Protein AF-A0AAV6XB25-F1 (afdb_monomer_lite)

Foldseek 3Di:
DPPVVVVVVVVVCVVVVVVLPDLPPVVVLLVAAQDPPHALVVSVVVSVVNCVSHPDDDQVSSLVSSLVRYDDDDLNVCCVVPPDPGPVSNVVSSVVVSVVVVVVVVVVVVVVVVVVVVVVVVVVVVVVVVVVVVVVVPPPDDDDDDDDDDDDDDDDDDDDPDPDPVVVVVVVVVVVVVVCVVVVVCVVVVVVVVVVVPD

pLDDT: mean 74.29, std 21.08, range [27.44, 98.0]

Radius of gyration: 34.22 Å; chains: 1; bounding box: 77×53×105 Å

Structure (mmCIF, N/CA/C/O backbone):
data_AF-A0AAV6XB25-F1
#
_entry.id   AF-A0AAV6XB25-F1
#
loop_
_atom_site.group_PDB
_atom_site.id
_atom_site.type_symbol
_atom_site.label_atom_id
_atom_site.label_alt_id
_atom_site.label_comp_id
_atom_site.label_asym_id
_atom_site.label_entity_id
_atom_site.label_seq_id
_atom_site.pdbx_PDB_ins_code
_atom_site.Cartn_x
_atom_site.Cartn_y
_atom_site.Cartn_z
_atom_site.occupancy
_atom_site.B_iso_or_equiv
_atom_site.auth_seq_id
_atom_site.auth_comp_id
_atom_site.auth_asym_id
_atom_site.auth_atom_id
_atom_site.pdbx_PDB_model_num
ATOM 1 N N . MET A 1 1 ? 23.951 -37.652 -34.709 1.00 59.22 1 MET A N 1
ATOM 2 C CA . MET A 1 1 ? 23.603 -37.091 -33.380 1.00 59.22 1 MET A CA 1
ATOM 3 C C . MET A 1 1 ? 23.110 -35.633 -33.387 1.00 59.22 1 MET A C 1
ATOM 5 O O . MET A 1 1 ? 22.586 -35.187 -32.380 1.00 59.22 1 MET A O 1
ATOM 9 N N . HIS A 1 2 ? 23.174 -34.891 -34.502 1.00 60.09 2 HIS A N 1
ATOM 10 C CA . HIS A 1 2 ? 22.830 -33.456 -34.522 1.00 60.09 2 HIS A CA 1
ATOM 11 C C . HIS A 1 2 ? 21.322 -33.119 -34.472 1.00 60.09 2 HIS A C 1
ATOM 13 O O . HIS A 1 2 ? 20.932 -32.103 -33.910 1.00 60.09 2 HIS A O 1
ATOM 19 N N . ARG A 1 3 ? 20.441 -33.974 -35.014 1.00 68.50 3 ARG A N 1
ATOM 20 C CA . ARG A 1 3 ? 18.994 -33.676 -35.103 1.00 68.50 3 ARG A CA 1
ATOM 21 C C . ARG A 1 3 ? 18.260 -33.705 -33.753 1.00 68.50 3 ARG A C 1
ATOM 23 O O . ARG A 1 3 ? 17.310 -32.950 -33.574 1.00 68.50 3 ARG A O 1
ATOM 30 N N . GLY A 1 4 ? 18.696 -34.544 -32.811 1.00 78.31 4 GLY A N 1
ATOM 31 C CA . GLY A 1 4 ? 18.055 -34.683 -31.495 1.00 78.31 4 GLY A CA 1
ATOM 32 C C . GLY A 1 4 ? 18.297 -33.479 -30.584 1.00 78.31 4 GLY A C 1
ATOM 33 O O . GLY A 1 4 ? 17.364 -32.986 -29.958 1.00 78.31 4 GLY A O 1
ATOM 34 N N . LEU A 1 5 ? 19.523 -32.950 -30.587 1.00 80.12 5 LEU A N 1
ATOM 35 C CA . LEU A 1 5 ? 19.892 -31.788 -29.779 1.00 80.12 5 LEU A CA 1
ATOM 36 C C . LEU A 1 5 ? 19.189 -30.517 -30.273 1.00 80.12 5 LEU A C 1
ATOM 38 O O . LEU A 1 5 ? 18.679 -29.750 -29.467 1.00 80.12 5 LEU A O 1
ATOM 42 N N . VAL A 1 6 ? 19.043 -30.349 -31.591 1.00 84.50 6 VAL A N 1
ATOM 43 C CA . VAL A 1 6 ? 18.273 -29.235 -32.174 1.00 84.50 6 VAL A CA 1
ATOM 44 C C . VAL A 1 6 ? 16.787 -29.314 -31.801 1.00 84.50 6 VAL A C 1
ATOM 46 O O . VAL A 1 6 ? 16.177 -28.293 -31.493 1.00 84.50 6 VAL A O 1
ATOM 49 N N . GLN A 1 7 ? 16.187 -30.510 -31.782 1.00 83.81 7 GLN A N 1
ATOM 50 C CA . GLN A 1 7 ? 14.798 -30.677 -31.336 1.00 83.81 7 GLN A CA 1
ATOM 51 C C . GLN A 1 7 ? 14.622 -30.435 -29.834 1.00 83.81 7 GLN A C 1
ATOM 53 O O . GLN A 1 7 ? 13.631 -29.827 -29.431 1.00 83.81 7 GLN A O 1
ATOM 58 N N . PHE A 1 8 ? 15.578 -30.880 -29.017 1.00 85.25 8 PHE A N 1
ATOM 59 C CA . PHE A 1 8 ? 15.583 -30.605 -27.586 1.00 85.25 8 PHE A CA 1
ATOM 60 C C . PHE A 1 8 ? 15.721 -29.109 -27.314 1.00 85.25 8 PHE A C 1
ATOM 62 O O . PHE A 1 8 ? 14.904 -28.571 -26.579 1.00 85.25 8 PHE A O 1
ATOM 69 N N . MET A 1 9 ? 16.668 -28.421 -27.962 1.00 84.88 9 MET A N 1
ATOM 70 C CA . MET A 1 9 ? 16.837 -26.975 -27.803 1.00 84.88 9 MET A CA 1
ATOM 71 C C . MET A 1 9 ? 15.595 -26.210 -28.252 1.00 84.88 9 MET A C 1
ATOM 73 O O . MET A 1 9 ? 15.134 -25.359 -27.511 1.00 84.88 9 MET A O 1
ATOM 77 N N . ARG A 1 10 ? 14.956 -26.583 -29.369 1.00 83.25 10 ARG A N 1
ATOM 78 C CA . ARG A 1 10 ? 13.686 -25.962 -29.789 1.00 83.25 10 ARG A CA 1
ATOM 79 C C . ARG A 1 10 ? 12.549 -26.189 -28.794 1.00 83.25 10 ARG A C 1
ATOM 81 O O . ARG A 1 10 ? 11.773 -25.275 -28.543 1.00 83.25 10 ARG A O 1
ATOM 88 N N . LYS A 1 11 ? 12.423 -27.395 -28.230 1.00 85.12 11 LYS A N 1
ATOM 89 C CA . LYS A 1 11 ? 11.406 -27.685 -27.205 1.00 85.12 11 LYS A CA 1
ATOM 90 C C . LYS A 1 11 ? 11.721 -26.981 -25.890 1.00 85.12 11 LYS A C 1
ATOM 92 O O . LYS A 1 11 ? 10.803 -26.473 -25.262 1.00 85.12 11 LYS A O 1
ATOM 97 N N . PHE A 1 12 ? 12.988 -26.920 -25.495 1.00 81.69 12 PHE A N 1
ATOM 98 C CA . PHE A 1 12 ? 13.453 -26.215 -24.308 1.00 81.69 12 PHE A CA 1
ATOM 99 C C . PHE A 1 12 ? 13.238 -24.708 -24.449 1.00 81.69 12 PHE A C 1
ATOM 101 O O . PHE A 1 12 ? 12.603 -24.119 -23.587 1.00 81.69 12 PHE A O 1
ATOM 108 N N . GLU A 1 13 ? 13.655 -24.098 -25.559 1.00 77.06 13 GLU A N 1
ATOM 109 C CA . GLU A 1 13 ? 13.380 -22.697 -25.890 1.00 77.06 13 GLU A CA 1
ATOM 110 C C . GLU A 1 13 ? 11.883 -22.428 -25.932 1.00 77.06 13 GLU A C 1
ATOM 112 O O . GLU A 1 13 ? 11.433 -21.468 -25.329 1.00 77.06 13 GLU A O 1
ATOM 117 N N . TYR A 1 14 ? 11.083 -23.286 -26.567 1.00 79.94 14 TYR A N 1
ATOM 118 C CA . TYR A 1 14 ? 9.633 -23.127 -26.571 1.00 79.94 14 TYR A CA 1
ATOM 119 C C . TYR A 1 14 ? 9.048 -23.212 -25.157 1.00 79.94 14 TYR A C 1
ATOM 121 O O . TYR A 1 14 ? 8.242 -22.360 -24.794 1.00 79.94 14 TYR A O 1
ATOM 129 N N . HIS A 1 15 ? 9.460 -24.181 -24.333 1.00 69.44 15 HIS A N 1
ATOM 130 C CA . HIS A 1 15 ? 9.010 -24.338 -22.944 1.00 69.44 15 HIS A CA 1
ATOM 131 C C . HIS A 1 15 ? 9.493 -23.206 -22.025 1.00 69.44 15 HIS A C 1
ATOM 133 O O . HIS A 1 15 ? 8.751 -22.771 -21.151 1.00 69.44 15 HIS A O 1
ATOM 139 N N . PHE A 1 16 ? 10.703 -22.692 -22.224 1.00 66.06 16 PHE A N 1
ATOM 140 C CA . PHE A 1 16 ? 11.284 -21.632 -21.405 1.00 66.06 16 PHE A CA 1
ATOM 141 C C . PHE A 1 16 ? 10.796 -20.247 -21.853 1.00 66.06 16 PHE A C 1
ATOM 143 O O . PHE A 1 16 ? 10.383 -19.443 -21.025 1.00 66.06 16 PHE A O 1
ATOM 150 N N . ALA A 1 17 ? 10.720 -19.985 -23.160 1.00 60.22 17 ALA A N 1
ATOM 151 C CA . ALA A 1 17 ? 10.128 -18.772 -23.724 1.00 60.22 17 ALA A CA 1
ATOM 152 C C . ALA A 1 17 ? 8.614 -18.706 -23.484 1.00 60.22 17 ALA A C 1
ATOM 154 O O . ALA A 1 17 ? 8.086 -17.616 -23.302 1.00 60.22 17 ALA A O 1
ATOM 155 N N . SER A 1 18 ? 7.912 -19.847 -23.416 1.00 58.94 18 SER A N 1
ATOM 156 C CA . SER A 1 18 ? 6.508 -19.888 -22.980 1.00 58.94 18 SER A CA 1
ATOM 157 C C . SER A 1 18 ? 6.322 -19.673 -21.482 1.00 58.94 18 SER A C 1
ATOM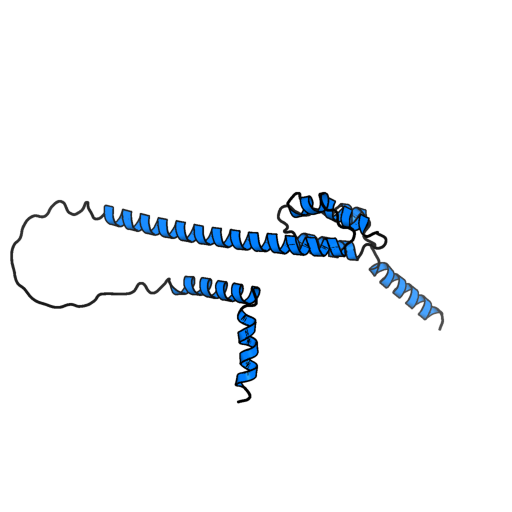 159 O O . SER A 1 18 ? 5.301 -19.107 -21.112 1.00 58.94 18 SER A O 1
ATOM 161 N N . LYS A 1 19 ? 7.309 -20.012 -20.642 1.00 58.56 19 LYS A N 1
ATOM 162 C CA . LYS A 1 19 ? 7.364 -19.560 -19.240 1.00 58.56 19 LYS A CA 1
ATOM 163 C C . LYS A 1 19 ? 7.819 -18.100 -19.084 1.00 58.56 19 LYS A C 1
ATOM 165 O O . LYS A 1 19 ? 7.564 -17.504 -18.050 1.00 58.56 19 LYS A O 1
ATOM 170 N N . ARG A 1 20 ? 8.436 -17.513 -20.118 1.00 52.12 20 ARG A N 1
ATOM 171 C CA . ARG A 1 20 ? 8.772 -16.078 -20.233 1.00 52.12 20 ARG A CA 1
ATOM 172 C C . ARG A 1 20 ? 7.622 -15.217 -20.786 1.00 52.12 20 ARG A C 1
ATOM 174 O O . ARG A 1 20 ? 7.750 -13.996 -20.840 1.00 52.12 20 ARG A O 1
ATOM 181 N N . LYS A 1 21 ? 6.514 -15.831 -21.228 1.00 51.31 21 LYS A N 1
ATOM 182 C CA . LYS A 1 21 ? 5.251 -15.140 -21.545 1.00 51.31 21 LYS A CA 1
ATOM 183 C C . LYS A 1 21 ? 4.642 -14.740 -20.194 1.00 51.31 21 LYS A C 1
ATOM 185 O O . LYS A 1 21 ? 4.169 -15.609 -19.484 1.00 51.31 21 LYS A O 1
ATOM 190 N N . TYR A 1 22 ? 4.649 -13.507 -19.721 1.00 52.06 22 TYR A N 1
ATOM 191 C CA . TYR A 1 22 ? 4.651 -12.214 -20.374 1.00 52.06 22 TYR A CA 1
ATOM 192 C C . TYR A 1 22 ? 5.530 -11.291 -19.530 1.00 52.06 22 TYR A C 1
ATOM 194 O O . TYR A 1 22 ? 5.324 -11.207 -18.323 1.00 52.06 22 TYR A O 1
ATOM 202 N N . ALA A 1 23 ? 6.442 -10.542 -20.149 1.00 53.28 23 ALA A N 1
ATOM 203 C CA . ALA A 1 23 ? 6.813 -9.252 -19.583 1.00 53.28 23 ALA A CA 1
ATOM 204 C C . ALA A 1 23 ? 5.494 -8.483 -19.424 1.00 53.28 23 ALA A C 1
ATOM 206 O O . ALA A 1 23 ? 4.900 -8.085 -20.429 1.00 53.28 23 ALA A O 1
ATOM 207 N N . LYS A 1 24 ? 4.957 -8.415 -18.198 1.00 60.41 24 LYS A N 1
ATOM 208 C CA . LYS A 1 24 ? 3.727 -7.681 -17.894 1.00 60.41 24 LYS A CA 1
ATOM 209 C C . LYS A 1 24 ? 3.949 -6.273 -18.453 1.00 60.41 24 LYS A C 1
ATOM 211 O O . LYS A 1 24 ? 4.874 -5.569 -18.051 1.00 60.41 24 LYS A O 1
ATOM 216 N N . TYR A 1 25 ? 3.194 -5.920 -19.492 1.00 65.38 25 TYR A N 1
ATOM 217 C CA . TYR A 1 25 ? 3.306 -4.614 -20.136 1.00 65.38 25 TYR A CA 1
ATOM 218 C C . TYR A 1 25 ? 3.120 -3.522 -19.077 1.00 65.38 25 TYR A C 1
ATOM 220 O O . TYR A 1 25 ? 2.347 -3.727 -18.141 1.00 65.38 25 TYR A O 1
ATOM 228 N N . VAL A 1 26 ? 3.743 -2.347 -19.251 1.00 63.38 26 VAL A N 1
ATOM 229 C CA . VAL A 1 26 ? 3.545 -1.179 -18.360 1.00 63.38 26 VAL A CA 1
ATOM 230 C C . VAL A 1 26 ? 2.062 -0.962 -18.061 1.00 63.38 26 VAL A C 1
ATOM 232 O O . VAL A 1 26 ? 1.675 -0.643 -16.944 1.00 63.38 26 VAL A O 1
ATOM 235 N N . ALA A 1 27 ? 1.231 -1.161 -19.090 1.00 71.25 27 ALA A N 1
ATOM 236 C CA . ALA A 1 27 ? -0.214 -1.007 -19.051 1.00 71.25 27 ALA A CA 1
ATOM 237 C C . ALA A 1 27 ? -0.876 -1.805 -17.918 1.00 71.25 27 ALA A C 1
ATOM 239 O O . ALA A 1 27 ? -1.867 -1.352 -17.355 1.00 71.25 27 ALA A O 1
ATOM 240 N N . HIS A 1 28 ? -0.319 -2.962 -17.553 1.00 78.25 28 HIS A N 1
ATOM 241 C CA . HIS A 1 28 ? -0.822 -3.737 -16.429 1.00 78.25 28 HIS A CA 1
ATOM 242 C C . HIS A 1 28 ? -0.514 -3.058 -15.091 1.00 78.25 28 HIS A C 1
ATOM 244 O O . HIS A 1 28 ? -1.425 -2.914 -14.281 1.00 78.25 28 HIS A O 1
ATOM 250 N N . LEU A 1 29 ? 0.700 -2.535 -14.888 1.00 81.88 29 LEU A N 1
ATOM 251 C CA . LEU A 1 29 ? 1.002 -1.749 -13.685 1.00 81.88 29 LEU A CA 1
ATOM 252 C C . LEU A 1 29 ? 0.136 -0.484 -13.604 1.00 81.88 29 LEU A C 1
ATOM 254 O O . LEU A 1 29 ? -0.340 -0.127 -12.533 1.00 81.88 29 LEU A O 1
ATOM 258 N N . PHE A 1 30 ? -0.164 0.144 -14.745 1.00 83.25 30 PHE A N 1
ATOM 259 C CA . PHE A 1 30 ? -1.117 1.256 -14.810 1.00 83.25 30 PHE A CA 1
ATOM 260 C C . PHE A 1 30 ? -2.554 0.875 -14.447 1.00 83.25 30 PHE A C 1
ATOM 262 O O . PHE A 1 30 ? -3.345 1.780 -14.184 1.00 83.25 30 PHE A O 1
ATOM 269 N N . SER A 1 31 ? -2.913 -0.410 -14.442 1.00 87.81 31 SER A N 1
ATOM 270 C CA . SER A 1 31 ? -4.241 -0.885 -14.037 1.00 87.81 31 SER A CA 1
ATOM 271 C C . SER A 1 31 ? -4.344 -1.205 -12.545 1.00 87.81 31 SER A C 1
ATOM 273 O O . SER A 1 31 ? -5.453 -1.260 -12.019 1.00 87.81 31 SER A O 1
ATOM 275 N N . ILE A 1 32 ? -3.211 -1.366 -11.853 1.00 90.88 32 ILE A N 1
ATOM 276 C CA . ILE A 1 32 ? -3.193 -1.664 -10.420 1.00 90.88 32 ILE A CA 1
ATOM 277 C C . ILE A 1 32 ? -3.677 -0.439 -9.654 1.00 90.88 32 ILE A C 1
ATOM 279 O O . ILE A 1 32 ? -3.189 0.674 -9.852 1.00 90.88 32 ILE A O 1
ATOM 283 N N . ARG A 1 33 ? -4.652 -0.644 -8.776 1.00 95.44 33 ARG A N 1
ATOM 284 C CA . ARG A 1 33 ? -5.176 0.367 -7.861 1.00 95.44 33 ARG A CA 1
ATOM 285 C C . ARG A 1 33 ? -5.372 -0.279 -6.503 1.00 95.44 33 ARG A C 1
ATOM 287 O O . ARG A 1 33 ? -5.856 -1.408 -6.441 1.00 95.44 33 ARG A O 1
ATOM 294 N N . GLN A 1 34 ? -5.034 0.450 -5.450 1.00 97.69 34 GLN A N 1
ATOM 295 C CA . GLN A 1 34 ? -5.404 0.092 -4.095 1.00 97.69 34 GLN A CA 1
ATOM 296 C C . GLN A 1 34 ? -6.925 0.141 -3.975 1.00 97.69 34 GLN A C 1
ATOM 298 O O . GLN A 1 34 ? -7.547 1.152 -4.311 1.00 97.69 34 GLN A O 1
ATOM 303 N N . LYS A 1 35 ? -7.528 -0.947 -3.500 1.00 95.94 35 LYS A N 1
ATOM 304 C CA . LYS A 1 35 ? -8.980 -0.999 -3.288 1.00 95.94 35 LYS A CA 1
ATOM 305 C C . LYS A 1 35 ? -9.369 -0.237 -2.019 1.00 95.94 35 LYS A C 1
ATOM 307 O O . LYS A 1 35 ? -8.569 -0.055 -1.100 1.00 95.94 35 LYS A O 1
ATOM 312 N N . GLU A 1 36 ? -10.626 0.192 -1.945 1.00 93.38 36 GLU A N 1
ATOM 313 C CA . GLU A 1 36 ? -11.151 0.939 -0.791 1.00 93.38 36 GLU A CA 1
ATOM 314 C C . GLU A 1 36 ? -11.025 0.151 0.522 1.00 93.38 36 GLU A C 1
ATOM 316 O O . GLU A 1 36 ? -10.605 0.692 1.547 1.00 93.38 36 GLU A O 1
ATOM 321 N N . ASP A 1 37 ? -11.312 -1.147 0.464 1.00 93.56 37 ASP A N 1
ATOM 322 C CA . ASP A 1 37 ? -11.268 -2.109 1.566 1.00 93.56 37 ASP A CA 1
ATOM 323 C C . ASP A 1 37 ? -9.895 -2.772 1.766 1.00 93.56 37 ASP A C 1
ATOM 325 O O . ASP A 1 37 ? -9.695 -3.517 2.722 1.00 93.56 37 ASP A O 1
ATOM 329 N N . GLU A 1 38 ? -8.930 -2.485 0.895 1.00 95.69 38 GLU A N 1
ATOM 330 C CA . GLU A 1 38 ? -7.583 -3.040 0.970 1.00 95.69 38 GLU A CA 1
ATOM 331 C C . GLU A 1 38 ? -6.685 -2.180 1.867 1.00 95.69 38 GLU A C 1
ATOM 333 O O . GLU A 1 38 ? -6.544 -0.963 1.669 1.00 95.69 38 GLU A O 1
ATOM 338 N N . ASN A 1 39 ? -6.069 -2.818 2.865 1.00 95.81 39 ASN A N 1
ATOM 339 C CA . ASN A 1 39 ? -5.081 -2.174 3.726 1.00 95.81 39 ASN A CA 1
ATOM 340 C C . ASN A 1 39 ? -3.744 -1.983 2.994 1.00 95.81 39 ASN A C 1
ATOM 342 O O . ASN A 1 39 ? -3.482 -2.574 1.942 1.00 95.81 39 ASN A O 1
ATOM 346 N N . LEU A 1 40 ? -2.885 -1.135 3.548 1.00 97.62 40 LEU A N 1
ATOM 347 C CA . LEU A 1 40 ? -1.641 -0.753 2.900 1.00 97.62 40 LEU A CA 1
ATOM 348 C C . LEU A 1 40 ? -0.669 -1.929 2.743 1.00 97.62 40 LEU A C 1
ATOM 350 O O . LEU A 1 40 ? 0.034 -1.996 1.738 1.00 97.62 40 LEU A O 1
ATOM 354 N N . ARG A 1 41 ? -0.637 -2.866 3.700 1.00 97.69 41 ARG A N 1
ATOM 355 C CA . ARG A 1 41 ? 0.244 -4.042 3.644 1.00 97.69 41 ARG A CA 1
ATOM 356 C C . ARG A 1 41 ? -0.073 -4.907 2.429 1.00 97.69 41 ARG A C 1
ATOM 358 O O . ARG A 1 41 ? 0.827 -5.182 1.642 1.00 97.69 41 ARG A O 1
ATOM 365 N N . PHE A 1 42 ? -1.338 -5.287 2.265 1.00 97.31 42 PHE A N 1
ATOM 366 C CA . PHE A 1 42 ? -1.764 -6.130 1.150 1.00 97.31 42 PHE A CA 1
ATOM 367 C C . PHE A 1 42 ? -1.545 -5.443 -0.192 1.00 97.31 42 PHE A C 1
ATOM 369 O O . PHE A 1 42 ? -1.035 -6.075 -1.112 1.00 97.31 42 PHE A O 1
ATOM 376 N N . PHE A 1 43 ? -1.834 -4.142 -0.274 1.00 97.50 43 PHE A N 1
ATOM 377 C CA . PHE A 1 43 ? -1.566 -3.376 -1.483 1.00 97.50 43 PHE A CA 1
ATOM 378 C C . PHE A 1 43 ? -0.076 -3.355 -1.850 1.00 97.50 43 PHE A C 1
ATOM 380 O O . PHE A 1 43 ? 0.267 -3.589 -3.005 1.00 97.50 43 PHE A O 1
ATOM 387 N N . VAL A 1 44 ? 0.811 -3.067 -0.889 1.00 95.94 44 VAL A N 1
ATOM 388 C CA . VAL A 1 44 ? 2.261 -2.994 -1.139 1.00 95.94 44 VAL A CA 1
ATOM 389 C C . VAL A 1 44 ? 2.814 -4.354 -1.556 1.00 95.94 44 VAL A C 1
ATOM 391 O O . VAL A 1 44 ? 3.602 -4.418 -2.499 1.00 95.94 44 VAL A O 1
ATOM 394 N N . ASP A 1 45 ? 2.394 -5.429 -0.887 1.00 94.62 45 ASP A N 1
ATOM 395 C CA . ASP A 1 45 ? 2.820 -6.790 -1.220 1.00 94.62 45 ASP A CA 1
ATOM 396 C C . ASP A 1 45 ? 2.357 -7.164 -2.648 1.00 94.62 45 ASP A C 1
ATOM 398 O O . ASP A 1 45 ? 3.182 -7.544 -3.477 1.00 94.62 45 ASP A O 1
ATOM 402 N N . HIS A 1 46 ? 1.079 -6.936 -2.977 1.00 93.06 46 HIS A N 1
ATOM 403 C CA . HIS A 1 46 ? 0.501 -7.155 -4.312 1.00 93.06 46 HIS A CA 1
ATOM 404 C C . HIS A 1 46 ? 1.229 -6.338 -5.394 1.00 93.06 46 HIS A C 1
ATOM 406 O O . HIS A 1 46 ? 1.788 -6.908 -6.330 1.00 93.06 46 HIS A O 1
ATOM 412 N N . PHE A 1 47 ? 1.353 -5.018 -5.209 1.00 91.69 47 PHE A N 1
ATOM 413 C CA . PHE A 1 47 ? 2.032 -4.139 -6.165 1.00 91.69 47 PHE A CA 1
ATOM 414 C C . PHE A 1 47 ? 3.479 -4.578 -6.425 1.00 91.69 47 PHE A C 1
ATOM 416 O O . PHE A 1 47 ? 3.940 -4.561 -7.570 1.00 91.69 47 PHE A O 1
ATOM 423 N N . ASN A 1 48 ? 4.206 -4.972 -5.375 1.00 89.88 48 ASN A N 1
ATOM 424 C CA . ASN A 1 48 ? 5.568 -5.475 -5.510 1.00 89.88 48 ASN A CA 1
ATOM 425 C C . ASN A 1 48 ? 5.599 -6.789 -6.296 1.00 89.88 48 ASN A C 1
ATOM 427 O O . ASN A 1 48 ? 6.387 -6.890 -7.237 1.00 89.88 48 ASN A O 1
ATOM 431 N N . ASP A 1 49 ? 4.722 -7.743 -5.985 1.00 87.81 49 ASP A N 1
ATOM 432 C CA . ASP A 1 49 ? 4.604 -9.011 -6.711 1.00 87.81 49 ASP A CA 1
ATOM 433 C C . ASP A 1 49 ? 4.289 -8.791 -8.201 1.00 87.81 49 ASP A C 1
ATOM 435 O O . ASP A 1 49 ? 4.878 -9.435 -9.076 1.00 87.81 49 ASP A O 1
ATOM 439 N N . GLU A 1 50 ? 3.430 -7.825 -8.539 1.00 84.69 50 GLU A N 1
ATOM 440 C CA . GLU A 1 50 ? 3.207 -7.449 -9.935 1.00 84.69 50 GLU A CA 1
ATOM 441 C C . GLU A 1 50 ? 4.413 -6.776 -10.589 1.00 84.69 50 GLU A C 1
ATOM 443 O O . GLU A 1 50 ? 4.661 -6.997 -11.780 1.00 84.69 50 GLU A O 1
ATOM 448 N N . ALA A 1 51 ? 5.147 -5.954 -9.840 1.00 80.62 51 ALA A N 1
ATOM 449 C CA . ALA A 1 51 ? 6.285 -5.188 -10.331 1.00 80.62 51 ALA A CA 1
ATOM 450 C C . ALA A 1 51 ? 7.583 -6.011 -10.461 1.00 80.62 51 ALA A C 1
ATOM 452 O O . ALA A 1 51 ? 8.498 -5.572 -11.170 1.00 80.62 51 ALA A O 1
ATOM 453 N N . LEU A 1 52 ? 7.683 -7.187 -9.824 1.00 76.44 52 LEU A N 1
ATOM 454 C CA . LEU A 1 52 ? 8.849 -8.086 -9.899 1.00 76.44 52 LEU A CA 1
ATOM 455 C C . LEU A 1 52 ? 9.088 -8.636 -11.316 1.00 76.44 52 LEU A C 1
ATOM 457 O O . LEU A 1 52 ? 10.233 -8.740 -11.757 1.00 76.44 52 LEU A O 1
ATOM 461 N N . ASP A 1 53 ? 8.019 -8.923 -12.060 1.00 65.88 53 ASP A N 1
ATOM 462 C CA . ASP A 1 53 ? 8.092 -9.528 -13.402 1.00 65.88 53 ASP A CA 1
ATOM 463 C C . ASP A 1 53 ? 8.371 -8.510 -14.525 1.00 65.88 53 ASP A C 1
ATOM 465 O O . ASP A 1 53 ? 8.489 -8.852 -15.709 1.00 65.88 53 ASP A O 1
ATOM 469 N N . VAL A 1 54 ? 8.435 -7.227 -14.172 1.00 65.94 54 VAL A N 1
ATOM 470 C CA . VAL A 1 54 ? 8.367 -6.114 -15.115 1.00 65.94 54 VAL A CA 1
ATOM 471 C C . VAL A 1 54 ? 9.782 -5.582 -15.385 1.00 65.94 54 VAL A C 1
ATOM 473 O O . VAL A 1 54 ? 10.302 -4.695 -14.707 1.00 65.94 54 VAL A O 1
ATOM 476 N N . GLN A 1 55 ? 10.442 -6.173 -16.387 1.00 60.12 55 GLN A N 1
ATOM 477 C CA . GLN A 1 55 ? 11.792 -5.791 -16.825 1.00 60.12 55 GLN A CA 1
ATOM 478 C C . GLN A 1 55 ? 11.786 -4.439 -17.566 1.00 60.12 55 GLN A C 1
ATOM 480 O O . GLN A 1 55 ? 10.911 -4.193 -18.394 1.00 60.12 55 GLN A O 1
ATOM 485 N N . GLY A 1 56 ? 12.794 -3.591 -17.315 1.00 64.31 56 GLY A N 1
ATOM 486 C CA . GLY A 1 56 ? 13.070 -2.392 -18.126 1.00 64.31 56 GLY A CA 1
ATOM 487 C C . GLY A 1 56 ? 12.640 -1.032 -17.558 1.00 64.31 56 GLY A C 1
ATOM 488 O O . GLY A 1 56 ? 12.603 -0.069 -18.317 1.00 64.31 56 GLY A O 1
ATOM 489 N N . TYR A 1 57 ? 12.342 -0.915 -16.258 1.00 73.12 57 TYR A N 1
ATOM 490 C CA . TYR A 1 57 ? 11.900 0.350 -15.642 1.00 73.12 57 TYR A CA 1
ATOM 491 C C . TYR A 1 57 ? 12.916 0.897 -14.657 1.00 73.12 57 TYR A C 1
ATOM 493 O O . TYR A 1 57 ? 13.474 0.150 -13.853 1.00 73.12 57 TYR A O 1
ATOM 501 N N . THR A 1 58 ? 13.089 2.217 -14.686 1.00 84.75 58 THR A N 1
ATOM 502 C CA . THR A 1 58 ? 13.817 2.958 -13.657 1.00 84.75 58 THR A CA 1
ATOM 503 C C . THR A 1 58 ? 13.028 2.950 -12.344 1.00 84.75 58 THR A C 1
ATOM 505 O O . THR A 1 58 ? 11.798 2.829 -12.343 1.00 84.75 58 THR A O 1
ATOM 508 N N . ASN A 1 59 ? 13.725 3.110 -11.214 1.00 86.56 59 ASN A N 1
ATOM 509 C CA . ASN A 1 59 ? 13.089 3.256 -9.898 1.00 86.56 59 ASN A CA 1
ATOM 510 C C . ASN A 1 59 ? 12.039 4.377 -9.905 1.00 86.56 59 ASN A C 1
ATOM 512 O O . ASN A 1 59 ? 10.958 4.216 -9.350 1.00 86.56 59 ASN A O 1
ATOM 516 N N . GLU A 1 60 ? 12.312 5.468 -10.621 1.00 88.88 60 GLU A N 1
ATOM 517 C CA . GLU A 1 60 ? 11.410 6.610 -10.754 1.00 88.88 60 GLU A CA 1
ATOM 518 C C . GLU A 1 60 ? 10.028 6.236 -11.311 1.00 88.88 60 GLU A C 1
ATOM 520 O O . GLU A 1 60 ? 9.011 6.696 -10.782 1.00 88.88 60 GLU A O 1
ATOM 525 N N . ILE A 1 61 ? 9.972 5.389 -12.347 1.00 87.25 61 ILE A N 1
ATOM 526 C CA . ILE A 1 61 ? 8.695 4.962 -12.936 1.00 87.25 61 ILE A CA 1
ATOM 527 C C . ILE A 1 61 ? 7.928 4.082 -11.947 1.00 87.25 61 ILE A C 1
ATOM 529 O O . ILE A 1 61 ? 6.724 4.259 -11.787 1.00 87.25 61 ILE A O 1
ATOM 533 N N . LYS A 1 62 ? 8.612 3.174 -11.240 1.00 87.19 62 LYS A N 1
ATOM 534 C CA . LYS A 1 62 ? 7.979 2.308 -10.232 1.00 87.19 62 LYS A CA 1
ATOM 535 C C . LYS A 1 62 ? 7.391 3.119 -9.077 1.00 87.19 62 LYS A C 1
ATOM 537 O O . LYS A 1 62 ? 6.236 2.909 -8.719 1.00 87.19 62 LYS A O 1
ATOM 542 N N . ILE A 1 63 ? 8.142 4.099 -8.572 1.00 92.31 63 ILE A N 1
ATOM 543 C CA . ILE A 1 63 ? 7.674 5.041 -7.545 1.00 92.31 63 ILE A CA 1
ATOM 544 C C . ILE A 1 63 ? 6.444 5.804 -8.054 1.00 92.31 63 ILE A C 1
ATOM 546 O O . ILE A 1 63 ? 5.437 5.892 -7.358 1.00 92.31 63 ILE A O 1
ATOM 550 N N . ASN A 1 64 ? 6.494 6.329 -9.285 1.00 91.81 64 ASN A N 1
ATOM 551 C CA . ASN A 1 64 ? 5.377 7.072 -9.871 1.00 91.81 64 ASN A CA 1
ATOM 552 C C . ASN A 1 64 ? 4.111 6.206 -10.011 1.00 91.81 64 ASN A C 1
ATOM 554 O O . ASN A 1 64 ? 3.017 6.652 -9.669 1.00 91.81 64 ASN A O 1
ATOM 558 N N . LEU A 1 65 ? 4.264 4.966 -10.477 1.00 91.81 65 LEU A N 1
ATOM 559 C CA . LEU A 1 65 ? 3.164 4.018 -10.620 1.00 91.81 65 LEU A CA 1
ATOM 560 C C . LEU A 1 65 ? 2.549 3.653 -9.267 1.00 91.81 65 LEU A C 1
ATOM 562 O O . LEU A 1 65 ? 1.327 3.655 -9.166 1.00 91.81 65 LEU A O 1
ATOM 566 N N . MET A 1 66 ? 3.361 3.418 -8.229 1.00 93.69 66 MET A N 1
ATOM 567 C CA . MET A 1 66 ? 2.844 3.139 -6.885 1.00 93.69 66 MET A CA 1
ATOM 568 C C . MET A 1 66 ? 2.053 4.331 -6.340 1.00 93.69 66 MET A C 1
ATOM 570 O O . MET A 1 66 ? 0.921 4.153 -5.903 1.00 93.69 66 MET A O 1
ATOM 574 N N . ILE A 1 67 ? 2.602 5.549 -6.420 1.00 94.88 67 ILE A N 1
ATOM 575 C CA . ILE A 1 67 ? 1.921 6.759 -5.926 1.00 94.88 67 ILE A CA 1
ATOM 576 C C . ILE A 1 67 ? 0.562 6.945 -6.612 1.00 9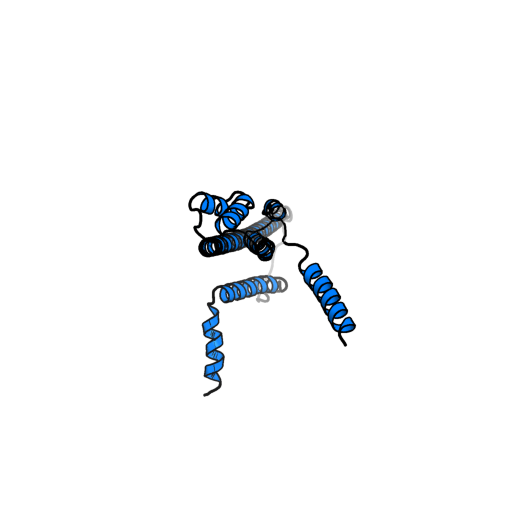4.88 67 ILE A C 1
ATOM 578 O O . ILE A 1 67 ? -0.429 7.214 -5.942 1.00 94.88 67 ILE A O 1
ATOM 582 N N . ASN A 1 68 ? 0.497 6.752 -7.932 1.00 93.88 68 ASN A N 1
ATOM 583 C CA . ASN A 1 68 ? -0.753 6.860 -8.691 1.00 93.88 68 ASN A CA 1
ATOM 584 C C . ASN A 1 68 ? -1.729 5.700 -8.448 1.00 93.88 68 ASN A C 1
ATOM 586 O O . ASN A 1 68 ? -2.920 5.831 -8.734 1.00 93.88 68 ASN A O 1
ATOM 590 N N . ALA A 1 69 ? -1.234 4.555 -7.983 1.00 95.50 69 ALA A N 1
ATOM 591 C CA . ALA A 1 69 ? -2.053 3.395 -7.677 1.00 95.50 69 ALA A CA 1
ATOM 592 C C . ALA A 1 69 ? -2.698 3.476 -6.284 1.00 95.50 69 ALA A C 1
ATOM 594 O O . ALA A 1 69 ? -3.696 2.798 -6.055 1.00 95.50 69 ALA A O 1
ATOM 595 N N . LEU A 1 70 ? -2.166 4.293 -5.373 1.00 97.06 70 LEU A N 1
ATOM 596 C CA . LEU A 1 70 ? -2.674 4.437 -4.009 1.00 97.06 70 LEU A CA 1
ATOM 597 C C . LEU A 1 70 ? -4.028 5.149 -3.951 1.00 97.06 70 LEU A C 1
ATOM 599 O O . LEU A 1 70 ? -4.293 6.100 -4.691 1.00 97.06 70 LEU A O 1
ATOM 603 N N . LYS A 1 71 ? -4.852 4.749 -2.979 1.00 96.12 71 LYS A N 1
ATOM 604 C CA . LYS A 1 71 ? -5.994 5.566 -2.561 1.00 96.12 71 LYS A CA 1
ATOM 605 C C . LYS A 1 71 ? -5.489 6.777 -1.775 1.00 96.12 71 LYS A C 1
ATOM 607 O O . LYS A 1 71 ? -4.456 6.710 -1.104 1.00 96.12 71 LYS A O 1
ATOM 612 N N . MET A 1 72 ? -6.211 7.892 -1.859 1.00 94.56 72 MET A N 1
ATOM 613 C CA . MET A 1 72 ? -5.832 9.102 -1.126 1.00 94.56 72 MET A CA 1
ATOM 614 C C . MET A 1 72 ? -5.880 8.857 0.384 1.00 94.56 72 MET A C 1
ATOM 616 O O . MET A 1 72 ? -6.785 8.198 0.897 1.00 94.56 72 MET A O 1
ATOM 620 N N . GLY A 1 73 ? -4.891 9.387 1.099 1.00 95.38 73 GLY A N 1
ATOM 621 C CA . GLY A 1 73 ? -4.739 9.180 2.532 1.00 95.38 73 GLY A CA 1
ATOM 622 C C . GLY A 1 73 ? -3.319 9.471 3.017 1.00 95.38 73 GLY A C 1
ATOM 623 O O . GLY A 1 73 ? -2.458 9.842 2.220 1.00 95.38 73 GLY A O 1
ATOM 624 N N . PRO A 1 74 ? -3.031 9.240 4.313 1.00 96.00 74 PRO A N 1
ATOM 625 C CA . PRO A 1 74 ? -1.800 9.713 4.948 1.00 96.00 74 PRO A CA 1
ATOM 626 C C . PRO A 1 74 ? -0.508 9.243 4.273 1.00 96.00 74 PRO A C 1
ATOM 628 O O . PRO A 1 74 ? 0.469 9.987 4.231 1.00 96.00 74 PRO A O 1
ATOM 631 N N . PHE A 1 75 ? -0.494 8.012 3.751 1.00 96.88 75 PHE A N 1
ATOM 632 C CA . PHE A 1 75 ? 0.663 7.476 3.038 1.00 96.88 75 PHE A CA 1
ATOM 633 C C . PHE A 1 75 ? 0.830 8.123 1.657 1.00 96.88 75 PHE A C 1
ATOM 635 O O . PHE A 1 75 ? 1.917 8.606 1.354 1.00 96.88 75 PHE A O 1
ATOM 642 N N . ALA A 1 76 ? -0.239 8.211 0.856 1.00 97.00 76 ALA A N 1
ATOM 643 C CA . ALA A 1 76 ? -0.205 8.886 -0.443 1.00 97.00 76 ALA A CA 1
ATOM 644 C C . ALA A 1 76 ? 0.208 10.361 -0.298 1.00 97.00 76 ALA A C 1
ATOM 646 O O . ALA A 1 76 ? 1.111 10.816 -0.998 1.00 97.00 76 ALA A O 1
ATOM 647 N N . ASP A 1 77 ? -0.361 11.075 0.678 1.00 96.88 77 ASP A N 1
ATOM 648 C CA . ASP A 1 77 ? -0.022 12.470 0.979 1.00 96.88 77 ASP A CA 1
ATOM 649 C C . ASP A 1 77 ? 1.463 12.632 1.336 1.00 96.88 77 ASP A C 1
ATOM 651 O O . ASP A 1 77 ? 2.114 13.594 0.923 1.00 96.88 77 ASP A O 1
ATOM 655 N N . ALA A 1 78 ? 2.018 11.684 2.097 1.00 96.69 78 ALA A N 1
ATOM 656 C CA . ALA A 1 78 ? 3.428 11.694 2.461 1.00 96.69 78 ALA A CA 1
ATOM 657 C C . ALA A 1 78 ? 4.339 11.490 1.248 1.00 96.69 78 ALA A C 1
ATOM 659 O O . ALA A 1 78 ? 5.315 12.219 1.123 1.00 96.69 78 ALA A O 1
ATOM 660 N N . LEU A 1 79 ? 4.005 10.563 0.346 1.00 96.94 79 LEU A N 1
ATOM 661 C CA . LEU A 1 79 ? 4.794 10.321 -0.865 1.00 96.94 79 LEU A CA 1
ATOM 662 C C . LEU A 1 79 ? 4.679 11.447 -1.899 1.00 96.94 79 LEU A C 1
ATOM 664 O O . LEU A 1 79 ? 5.596 11.646 -2.692 1.00 96.94 79 LEU A O 1
ATOM 668 N N . ILE A 1 80 ? 3.555 12.167 -1.928 1.00 94.56 80 ILE A N 1
ATOM 669 C CA . ILE A 1 80 ? 3.381 13.338 -2.798 1.00 94.56 80 ILE A CA 1
ATOM 670 C C . ILE A 1 80 ? 4.217 14.511 -2.280 1.00 94.56 80 ILE A C 1
ATOM 672 O O . ILE A 1 80 ? 4.855 15.202 -3.074 1.00 94.56 80 ILE A O 1
ATOM 676 N N . ARG A 1 81 ? 4.214 14.738 -0.960 1.00 95.19 81 ARG A N 1
ATOM 677 C CA . ARG A 1 81 ? 4.972 15.825 -0.327 1.00 95.19 81 ARG A CA 1
ATOM 678 C C . ARG A 1 81 ? 6.476 15.559 -0.350 1.00 95.19 81 ARG A C 1
ATOM 680 O O . ARG A 1 81 ? 7.237 16.415 -0.786 1.00 95.19 81 ARG A O 1
ATOM 687 N N . ASP A 1 82 ? 6.874 14.378 0.108 1.00 93.94 82 ASP A N 1
ATOM 688 C CA . ASP A 1 82 ? 8.262 13.963 0.284 1.00 93.94 82 ASP A CA 1
ATOM 689 C C . ASP A 1 82 ? 8.515 12.756 -0.630 1.00 93.94 82 ASP A C 1
ATOM 691 O O . ASP A 1 82 ? 8.501 11.599 -0.202 1.00 93.94 82 ASP A O 1
ATOM 695 N N . ARG A 1 83 ? 8.657 13.029 -1.933 1.00 93.50 83 ARG A N 1
ATOM 696 C CA . ARG A 1 83 ? 8.807 11.983 -2.952 1.00 93.50 83 ARG A CA 1
ATOM 697 C C . ARG A 1 83 ? 10.105 11.192 -2.727 1.00 93.50 83 ARG A C 1
ATOM 699 O O . ARG A 1 83 ? 11.168 11.810 -2.752 1.00 93.50 83 ARG A O 1
ATOM 706 N N . PRO A 1 84 ? 10.044 9.852 -2.606 1.00 95.44 84 PRO A N 1
ATOM 707 C CA . PRO A 1 84 ? 11.242 9.033 -2.438 1.00 95.44 84 PRO A CA 1
ATOM 708 C C . PRO A 1 84 ? 12.167 9.091 -3.652 1.00 95.44 84 PRO A C 1
ATOM 710 O O . PRO A 1 84 ? 11.707 9.182 -4.797 1.00 95.44 84 PRO A O 1
ATOM 713 N N . SER A 1 85 ? 13.467 8.984 -3.395 1.00 92.62 85 SER A N 1
ATOM 714 C CA . SER A 1 85 ? 14.524 9.005 -4.410 1.00 92.62 85 SER A CA 1
ATOM 715 C C . SER A 1 85 ? 14.724 7.636 -5.064 1.00 92.62 85 SER A C 1
ATOM 717 O O . SER A 1 85 ? 15.073 7.543 -6.243 1.00 92.62 85 SER A O 1
ATOM 719 N N . ASP A 1 86 ? 14.469 6.560 -4.320 1.00 93.25 86 ASP A N 1
ATOM 720 C CA . ASP A 1 86 ? 14.571 5.181 -4.787 1.00 93.25 86 ASP A CA 1
ATOM 721 C C . ASP A 1 86 ? 13.522 4.259 -4.134 1.00 93.25 86 ASP A C 1
ATOM 723 O O . ASP A 1 86 ? 12.663 4.681 -3.354 1.00 93.25 86 ASP A O 1
ATOM 727 N N . MET A 1 87 ? 13.545 2.982 -4.527 1.00 91.94 87 MET A N 1
ATOM 728 C CA . MET A 1 87 ? 12.614 1.979 -4.009 1.00 91.94 87 MET A CA 1
ATOM 729 C C . MET A 1 87 ? 12.912 1.594 -2.556 1.00 91.94 87 MET A C 1
ATOM 731 O O . MET A 1 87 ? 11.996 1.165 -1.865 1.00 91.94 87 MET A O 1
ATOM 735 N N . GLU A 1 88 ? 14.152 1.724 -2.083 1.00 93.50 88 GLU A N 1
ATOM 736 C CA . GLU A 1 88 ? 14.518 1.356 -0.713 1.00 93.50 88 GLU A CA 1
ATOM 737 C C . GLU A 1 88 ? 13.932 2.364 0.278 1.00 93.50 88 GLU A C 1
ATOM 739 O O . GLU A 1 88 ? 13.223 1.977 1.210 1.00 93.50 88 GLU A O 1
ATOM 744 N N . GLU A 1 89 ? 14.110 3.659 0.009 1.00 95.81 89 GLU A N 1
ATOM 745 C CA . GLU A 1 89 ? 13.491 4.740 0.778 1.00 95.81 89 GLU A CA 1
ATOM 746 C C . GLU A 1 89 ? 11.960 4.610 0.794 1.00 95.81 89 GLU A C 1
ATOM 748 O O . GLU A 1 89 ? 11.327 4.695 1.851 1.00 95.81 89 GLU A O 1
ATOM 753 N N . LEU A 1 90 ? 11.356 4.319 -0.364 1.00 95.88 90 LEU A N 1
ATOM 754 C CA . LEU A 1 90 ? 9.917 4.084 -0.478 1.00 95.88 90 LEU A CA 1
ATOM 755 C C . LEU A 1 90 ? 9.441 2.944 0.438 1.00 95.88 90 LEU A C 1
ATOM 757 O O . LEU A 1 90 ? 8.424 3.100 1.116 1.00 95.88 90 LEU A O 1
ATOM 761 N N . MET A 1 91 ? 10.164 1.820 0.486 1.00 95.62 91 MET A N 1
ATOM 762 C CA . MET A 1 91 ? 9.795 0.672 1.325 1.00 95.62 91 MET A CA 1
ATOM 763 C C . MET A 1 91 ? 9.956 0.964 2.819 1.00 95.62 91 MET A C 1
ATOM 765 O O . MET A 1 91 ? 9.109 0.551 3.614 1.00 95.62 91 MET A O 1
ATOM 769 N N . VAL A 1 92 ? 10.977 1.731 3.215 1.00 96.56 92 VAL A N 1
ATOM 770 C CA . VAL A 1 92 ? 11.140 2.186 4.607 1.00 96.56 92 VAL A CA 1
ATOM 771 C C . VAL A 1 92 ? 9.944 3.037 5.043 1.00 96.56 92 VAL A C 1
ATOM 773 O O . VAL A 1 92 ? 9.382 2.827 6.125 1.00 96.56 92 VAL A O 1
ATOM 776 N N . ILE A 1 93 ? 9.509 3.971 4.194 1.00 97.31 93 ILE A N 1
ATOM 777 C CA . ILE A 1 93 ? 8.331 4.800 4.472 1.00 97.31 93 ILE A CA 1
ATOM 778 C C . ILE A 1 93 ? 7.073 3.922 4.510 1.00 97.31 93 ILE A C 1
ATOM 780 O O . ILE A 1 93 ? 6.291 4.035 5.455 1.00 97.31 93 ILE A O 1
ATOM 784 N N . ALA A 1 94 ? 6.891 3.014 3.547 1.00 97.44 94 ALA A N 1
ATOM 785 C CA . ALA A 1 94 ? 5.748 2.102 3.508 1.00 97.44 94 ALA A CA 1
ATOM 786 C C . ALA A 1 94 ? 5.620 1.294 4.806 1.00 97.44 94 ALA A C 1
ATOM 788 O O . ALA A 1 94 ? 4.554 1.289 5.420 1.00 97.44 94 ALA A O 1
ATOM 789 N N . GLN A 1 95 ? 6.715 0.705 5.294 1.00 97.75 95 GLN A N 1
ATOM 790 C CA . GLN A 1 95 ? 6.713 -0.095 6.520 1.00 97.75 95 GLN A CA 1
ATOM 791 C C . GLN A 1 95 ? 6.277 0.710 7.753 1.00 97.75 95 GLN A C 1
ATOM 793 O O . GLN A 1 95 ? 5.532 0.208 8.599 1.00 97.75 95 GLN A O 1
ATOM 798 N N . LYS A 1 96 ? 6.695 1.979 7.849 1.00 97.38 96 LYS A N 1
ATOM 799 C CA . LYS A 1 96 ? 6.265 2.888 8.921 1.00 97.38 96 LYS A CA 1
ATOM 800 C C . LYS A 1 96 ? 4.751 3.118 8.894 1.00 97.38 96 LYS A C 1
ATOM 802 O O . LYS A 1 96 ? 4.115 3.100 9.948 1.00 97.38 96 LYS A O 1
ATOM 807 N N . TYR A 1 97 ? 4.180 3.356 7.714 1.00 98.00 97 TYR A N 1
ATOM 808 C CA . TYR A 1 97 ? 2.745 3.618 7.575 1.00 98.00 97 TYR A CA 1
ATOM 809 C C . TYR A 1 97 ? 1.898 2.355 7.728 1.00 98.00 97 TYR A C 1
ATOM 811 O O . TYR A 1 97 ? 0.845 2.431 8.354 1.00 98.00 97 TYR A O 1
ATOM 819 N N . ILE A 1 98 ? 2.386 1.205 7.259 1.00 97.88 98 ILE A N 1
ATOM 820 C CA . ILE A 1 98 ? 1.783 -0.112 7.506 1.00 97.88 98 ILE A CA 1
ATOM 821 C C . ILE A 1 98 ? 1.644 -0.340 9.010 1.00 97.88 98 ILE A C 1
ATOM 823 O O . ILE A 1 98 ? 0.543 -0.559 9.507 1.00 97.88 98 ILE A O 1
ATOM 827 N N . TYR A 1 99 ? 2.743 -0.195 9.754 1.00 96.31 99 TYR A N 1
ATOM 828 C CA . TYR A 1 99 ? 2.719 -0.379 11.202 1.00 96.31 99 TYR A CA 1
ATOM 829 C C . TYR A 1 99 ? 1.744 0.594 11.882 1.00 96.31 99 TYR A C 1
ATOM 831 O O . TYR A 1 99 ? 0.985 0.212 12.772 1.00 96.31 99 TYR A O 1
ATOM 839 N N . ALA A 1 100 ? 1.728 1.860 11.456 1.00 96.88 100 ALA A N 1
ATOM 840 C CA . ALA A 1 100 ? 0.806 2.850 12.003 1.00 96.88 100 ALA A CA 1
ATOM 841 C C . ALA A 1 100 ? -0.669 2.508 11.718 1.00 96.88 100 ALA A C 1
ATOM 843 O O . ALA A 1 100 ? -1.513 2.684 12.600 1.00 96.88 100 ALA A O 1
ATOM 844 N N . GLU A 1 101 ? -0.991 2.029 10.515 1.00 96.75 101 GLU A N 1
ATOM 845 C CA . GLU A 1 101 ? -2.339 1.601 10.134 1.00 96.75 101 GLU A CA 1
ATOM 846 C C . GLU A 1 101 ? -2.793 0.393 10.962 1.00 96.75 101 GLU A C 1
ATOM 848 O O . GLU A 1 101 ? -3.833 0.472 11.618 1.00 96.75 101 GLU A O 1
ATOM 853 N N . GLU A 1 102 ? -1.969 -0.654 11.048 1.00 95.31 102 GLU A N 1
ATOM 854 C CA . GLU A 1 102 ? -2.258 -1.863 11.830 1.00 95.31 102 GLU A CA 1
ATOM 855 C C . GLU A 1 102 ? -2.454 -1.547 13.324 1.00 95.31 102 GLU A C 1
ATOM 857 O O . GLU A 1 102 ? -3.405 -2.011 13.957 1.00 95.31 102 GLU A O 1
ATOM 862 N N . MET A 1 103 ? -1.609 -0.688 13.908 1.00 95.31 103 MET A N 1
ATOM 863 C CA . MET A 1 103 ? -1.778 -0.254 15.302 1.00 95.31 103 MET A CA 1
ATOM 864 C C . MET A 1 103 ? -3.067 0.548 15.514 1.00 95.31 103 MET A C 1
ATOM 866 O O . MET A 1 103 ? -3.701 0.457 16.570 1.00 95.31 103 MET A O 1
ATOM 870 N N . ASN A 1 104 ? -3.471 1.351 14.530 1.00 94.62 104 ASN A N 1
ATOM 871 C CA . ASN A 1 104 ? -4.722 2.097 14.596 1.00 94.62 104 ASN A CA 1
ATOM 872 C C . ASN A 1 104 ? -5.939 1.175 14.489 1.00 94.62 104 ASN A C 1
ATOM 874 O O . ASN A 1 104 ? -6.934 1.419 15.176 1.00 94.62 104 ASN A O 1
ATOM 878 N N . GLU A 1 105 ? -5.871 0.128 13.669 1.00 93.81 105 GLU A N 1
ATOM 879 C CA . GLU A 1 105 ? -6.907 -0.903 13.569 1.00 93.81 105 GLU A CA 1
ATOM 880 C C . GLU A 1 105 ? -7.079 -1.663 14.883 1.00 93.81 105 GLU A C 1
ATOM 882 O O . GLU A 1 105 ? -8.200 -1.730 15.390 1.00 93.81 105 GLU A O 1
ATOM 887 N N . LEU A 1 106 ? -5.986 -2.112 15.508 1.00 93.50 106 LEU A N 1
ATOM 888 C CA . LEU A 1 106 ? -6.036 -2.772 16.818 1.00 93.50 106 LEU A CA 1
ATOM 889 C C . LEU A 1 106 ? -6.707 -1.886 17.875 1.00 93.50 106 LEU A C 1
ATOM 891 O O . LEU A 1 106 ? -7.661 -2.301 18.529 1.00 93.50 106 LEU A O 1
ATOM 895 N N . LYS A 1 107 ? -6.296 -0.616 17.976 1.00 94.88 107 LYS A N 1
ATOM 896 C CA . LYS A 1 107 ? -6.911 0.341 18.911 1.00 94.88 107 LYS A CA 1
ATOM 897 C C . LYS A 1 107 ? -8.387 0.611 18.606 1.00 94.88 107 LYS A C 1
ATOM 899 O O . LYS A 1 107 ? -9.159 0.930 19.512 1.00 94.88 107 LYS A O 1
ATOM 904 N N . ARG A 1 108 ? -8.797 0.585 17.332 1.00 94.19 108 ARG A N 1
ATOM 905 C CA . ARG A 1 108 ? -10.215 0.719 16.954 1.00 94.19 108 ARG A CA 1
ATOM 906 C C . ARG A 1 108 ? -11.002 -0.496 17.427 1.00 94.19 108 ARG A C 1
ATOM 908 O O . ARG A 1 108 ? -12.090 -0.302 17.966 1.00 94.19 108 ARG A O 1
ATOM 915 N N . GLU A 1 109 ? -10.452 -1.693 17.270 1.00 93.62 109 GLU A N 1
ATOM 916 C CA . GLU A 1 109 ? -11.093 -2.929 17.711 1.00 93.62 109 GLU A CA 1
ATOM 917 C C . GLU A 1 109 ? -11.218 -2.991 19.238 1.00 93.62 109 GLU A C 1
ATOM 919 O O . GLU A 1 109 ? -12.311 -3.212 19.754 1.00 93.62 109 GLU A O 1
ATOM 924 N N . GLU A 1 110 ? -10.165 -2.632 19.976 1.00 91.19 110 GLU A N 1
ATOM 925 C CA . GLU A 1 110 ? -10.210 -2.503 21.440 1.00 91.19 110 GLU A CA 1
ATOM 926 C C . GLU A 1 110 ? -11.346 -1.577 21.899 1.00 91.19 110 GLU A C 1
ATOM 928 O O . GLU A 1 110 ? -12.134 -1.920 22.785 1.00 91.19 110 GLU A O 1
ATOM 933 N N . ARG A 1 111 ? -11.490 -0.405 21.262 1.00 93.75 111 ARG A N 1
ATOM 934 C CA . ARG A 1 111 ? -12.580 0.531 21.575 1.00 93.75 111 ARG A CA 1
ATOM 935 C C . ARG A 1 111 ? -13.957 -0.038 21.236 1.00 93.75 111 ARG A C 1
ATOM 937 O O . ARG A 1 111 ? -14.908 0.227 21.973 1.00 93.75 111 ARG A O 1
ATOM 944 N N . ARG A 1 112 ? -14.088 -0.804 20.146 1.00 93.75 112 ARG A N 1
ATOM 945 C CA . ARG A 1 112 ? -15.347 -1.474 19.776 1.00 93.75 112 ARG A CA 1
ATOM 946 C C . ARG A 1 112 ? -15.743 -2.506 20.822 1.00 93.75 112 ARG A C 1
ATOM 948 O O . ARG A 1 112 ? -16.889 -2.482 21.266 1.00 93.75 112 ARG A O 1
ATOM 955 N N . VAL A 1 113 ? -14.806 -3.344 21.257 1.00 92.12 113 VAL A N 1
ATOM 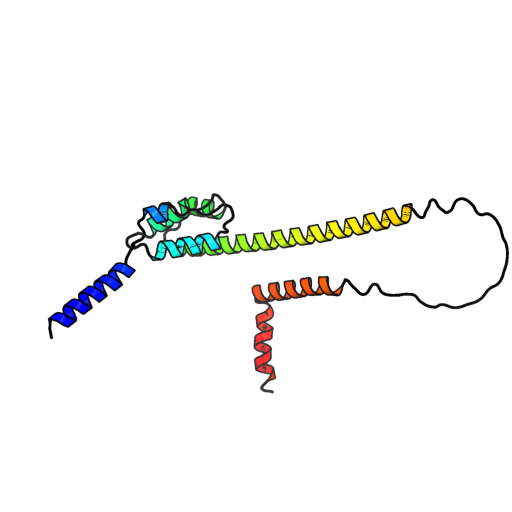956 C CA . VAL A 1 113 ? -15.036 -4.350 22.302 1.00 92.12 113 VAL A CA 1
ATOM 957 C C . VAL A 1 113 ? -15.418 -3.679 23.621 1.00 92.12 113 VAL A C 1
ATOM 959 O O . VAL A 1 113 ? -16.443 -4.017 24.210 1.00 92.12 113 VAL A O 1
ATOM 962 N N . GLN A 1 114 ? -14.670 -2.661 24.055 1.00 90.25 114 GLN A N 1
ATOM 963 C CA . GLN A 1 114 ? -14.981 -1.926 25.287 1.00 90.25 114 GLN A CA 1
ATOM 964 C C . GLN A 1 114 ? -16.367 -1.274 25.251 1.00 90.25 114 GLN A C 1
ATOM 966 O O . GLN A 1 114 ? -17.075 -1.275 26.259 1.00 90.25 114 GLN A O 1
ATOM 971 N N . LYS A 1 115 ? -16.772 -0.723 24.101 1.00 91.06 115 LYS A N 1
ATOM 972 C CA . LYS A 1 115 ? -18.112 -0.156 23.933 1.00 91.06 115 LYS A CA 1
ATOM 973 C C . LYS A 1 115 ? -19.189 -1.235 24.065 1.00 91.06 115 LYS A C 1
ATOM 975 O O . LYS A 1 115 ? -20.113 -1.057 24.848 1.00 91.06 115 LYS A O 1
ATOM 980 N N . GLN A 1 116 ? -19.022 -2.376 23.397 1.00 90.06 116 GLN A N 1
ATOM 981 C CA . GLN A 1 116 ? -19.968 -3.494 23.493 1.00 90.06 116 GLN A CA 1
ATOM 982 C C . GLN A 1 116 ? -20.112 -4.026 24.928 1.00 90.06 116 GLN A C 1
ATOM 984 O O . GLN A 1 116 ? -21.215 -4.376 25.345 1.00 90.06 116 GLN A O 1
ATOM 989 N N . LEU A 1 117 ? -19.023 -4.068 25.703 1.00 87.38 117 LEU A N 1
ATOM 990 C CA . LEU A 1 117 ? -19.070 -4.466 27.114 1.00 87.38 117 LEU A CA 1
ATOM 991 C C . LEU A 1 117 ? -19.861 -3.465 27.968 1.00 87.38 117 LEU A C 1
ATOM 993 O O . LEU A 1 117 ? -20.659 -3.874 28.812 1.00 87.38 117 LEU A O 1
ATOM 997 N N . LYS A 1 118 ? -19.677 -2.160 27.733 1.00 86.81 118 LYS A N 1
ATOM 998 C CA . LYS A 1 118 ? -20.429 -1.108 28.432 1.00 86.81 118 LYS A CA 1
ATOM 999 C C . LYS A 1 118 ? -21.916 -1.154 28.094 1.00 86.81 118 LYS A C 1
ATOM 1001 O O . LYS A 1 118 ? -22.730 -1.120 29.013 1.00 86.81 118 LYS A O 1
ATOM 1006 N N . ASP A 1 119 ? -22.255 -1.305 26.816 1.00 86.56 119 ASP A N 1
ATOM 1007 C CA . ASP A 1 119 ? -23.644 -1.374 26.354 1.00 86.56 119 ASP A CA 1
ATOM 1008 C C . ASP A 1 119 ? -24.363 -2.584 26.993 1.00 86.56 119 ASP A C 1
ATOM 1010 O O . ASP A 1 119 ? -25.418 -2.430 27.611 1.00 86.56 119 ASP A O 1
ATOM 1014 N N . LYS A 1 120 ? -23.725 -3.767 27.005 1.00 83.56 120 LYS A N 1
ATOM 1015 C CA . LYS A 1 120 ? -24.252 -4.976 27.675 1.00 83.56 120 LYS A CA 1
ATOM 1016 C C . LYS A 1 120 ? -24.401 -4.821 29.192 1.00 83.56 120 LYS A C 1
ATOM 1018 O O . LYS A 1 120 ? -25.359 -5.329 29.781 1.00 83.56 120 LYS A O 1
ATOM 1023 N N . ALA A 1 121 ? -23.460 -4.150 29.857 1.00 78.38 121 ALA A N 1
ATOM 1024 C CA . ALA A 1 121 ? -23.560 -3.877 31.292 1.00 78.38 121 ALA A CA 1
ATOM 1025 C C . ALA A 1 121 ? -24.726 -2.922 31.602 1.00 78.38 121 ALA A C 1
ATOM 1027 O O . ALA A 1 121 ? -25.429 -3.091 32.602 1.00 78.38 121 ALA A O 1
ATOM 1028 N N . GLN A 1 122 ? -24.962 -1.943 30.729 1.00 75.44 122 GLN A N 1
ATOM 1029 C CA . GLN A 1 122 ? -26.043 -0.978 30.871 1.00 75.44 122 GLN A CA 1
ATOM 1030 C C . GLN A 1 122 ? -27.420 -1.624 30.645 1.00 75.44 122 GLN A C 1
ATOM 1032 O O . GLN A 1 122 ? -28.332 -1.375 31.433 1.00 75.44 122 GLN A O 1
ATOM 1037 N N . GLU A 1 123 ? -27.550 -2.528 29.672 1.00 74.31 123 GLU A N 1
ATOM 1038 C CA . GLU A 1 123 ? -28.760 -3.339 29.461 1.00 74.31 123 GLU A CA 1
ATOM 1039 C C . GLU A 1 123 ? -29.083 -4.236 30.667 1.00 74.31 123 GLU A C 1
ATOM 1041 O O . GLU A 1 123 ? -30.219 -4.249 31.147 1.00 74.31 123 GLU A O 1
ATOM 1046 N N . ARG A 1 124 ? -28.083 -4.931 31.235 1.00 71.88 124 ARG A N 1
ATOM 1047 C CA . ARG A 1 124 ? -28.271 -5.747 32.454 1.00 71.88 124 ARG A CA 1
ATOM 1048 C C . ARG A 1 124 ? -28.733 -4.910 33.651 1.00 71.88 124 ARG A C 1
ATOM 1050 O O . ARG A 1 124 ? -29.581 -5.357 34.428 1.00 71.88 124 ARG A O 1
ATOM 1057 N N . ASN A 1 125 ? -28.198 -3.699 33.797 1.00 66.75 125 ASN A N 1
ATOM 1058 C CA . ASN A 1 125 ? -28.584 -2.785 34.870 1.00 66.75 125 ASN A CA 1
ATOM 1059 C C . ASN A 1 125 ? -30.004 -2.228 34.685 1.00 66.75 125 ASN A C 1
ATOM 1061 O O . ASN A 1 125 ? -30.720 -2.083 35.673 1.00 66.75 125 ASN A O 1
ATOM 1065 N N . GLN A 1 126 ? -30.436 -1.950 33.451 1.00 66.19 126 GLN A N 1
ATOM 1066 C CA . GLN A 1 126 ? -31.809 -1.515 33.163 1.00 66.19 126 GLN A CA 1
ATOM 1067 C C . GLN A 1 126 ? -32.823 -2.645 33.374 1.00 66.19 126 GLN A C 1
ATOM 1069 O O . GLN A 1 126 ? -33.832 -2.434 34.045 1.00 66.19 126 GLN A O 1
ATOM 1074 N N . SER A 1 127 ? -32.515 -3.859 32.910 1.00 62.62 127 SER A N 1
ATOM 1075 C CA . SER A 1 127 ? -33.329 -5.054 33.171 1.00 62.62 127 SER A CA 1
ATOM 1076 C C . SER A 1 127 ? -33.491 -5.314 34.677 1.00 62.62 127 SER A C 1
ATOM 1078 O O . SER A 1 127 ? -34.607 -5.513 35.146 1.00 62.62 127 SER A O 1
ATOM 1080 N N . SER A 1 128 ? -32.412 -5.189 35.460 1.00 61.28 128 SER A N 1
ATOM 1081 C CA . SER A 1 128 ? -32.458 -5.354 36.924 1.00 61.28 128 SER A CA 1
ATOM 1082 C C . SER A 1 128 ? -33.234 -4.247 37.650 1.00 61.28 128 SER A C 1
ATOM 1084 O O . SER A 1 128 ? -33.663 -4.436 38.789 1.00 61.28 128 SER A O 1
ATOM 1086 N N . ARG A 1 129 ? -33.378 -3.064 37.038 1.00 58.91 129 ARG A N 1
ATOM 1087 C CA . ARG A 1 129 ? -34.107 -1.927 37.617 1.00 58.91 129 ARG A CA 1
ATOM 1088 C C . ARG A 1 129 ? -35.607 -2.020 37.337 1.00 58.91 129 ARG A C 1
ATOM 1090 O O . ARG A 1 129 ? -36.382 -1.715 38.237 1.00 58.91 129 ARG A O 1
ATOM 1097 N N . ASN A 1 130 ? -35.997 -2.504 36.157 1.00 56.31 130 ASN A N 1
ATOM 1098 C CA . ASN A 1 130 ? -37.398 -2.790 35.832 1.00 56.31 130 ASN A CA 1
ATOM 1099 C C . ASN A 1 130 ? -37.960 -3.927 36.702 1.00 56.31 130 ASN A C 1
ATOM 1101 O O . ASN A 1 130 ? -39.039 -3.779 37.260 1.00 56.31 130 ASN A O 1
ATOM 1105 N N . ASP A 1 131 ? -37.174 -4.977 36.953 1.00 57.00 131 ASP A N 1
ATOM 1106 C CA . ASP A 1 131 ? -37.576 -6.112 37.807 1.00 57.00 131 ASP A CA 1
ATOM 1107 C C . ASP A 1 131 ? -37.790 -5.717 39.293 1.00 57.00 131 ASP A C 1
ATOM 1109 O O . ASP A 1 131 ? -38.466 -6.397 40.065 1.00 57.00 131 ASP A O 1
ATOM 1113 N N . ARG A 1 132 ? -37.223 -4.578 39.726 1.00 53.47 132 ARG A N 1
ATOM 1114 C CA . ARG A 1 132 ? -37.450 -4.002 41.067 1.00 53.47 132 ARG A CA 1
ATOM 1115 C C . ARG A 1 132 ? -38.666 -3.079 41.140 1.00 53.47 132 ARG A C 1
ATOM 1117 O O . ARG A 1 132 ? -39.190 -2.895 42.235 1.00 53.47 132 ARG A O 1
ATOM 1124 N N . LEU A 1 133 ? -39.091 -2.496 40.020 1.00 52.69 133 LEU A N 1
ATOM 1125 C CA . LEU A 1 133 ? -40.263 -1.617 39.964 1.00 52.69 133 LEU A CA 1
ATOM 1126 C C . LEU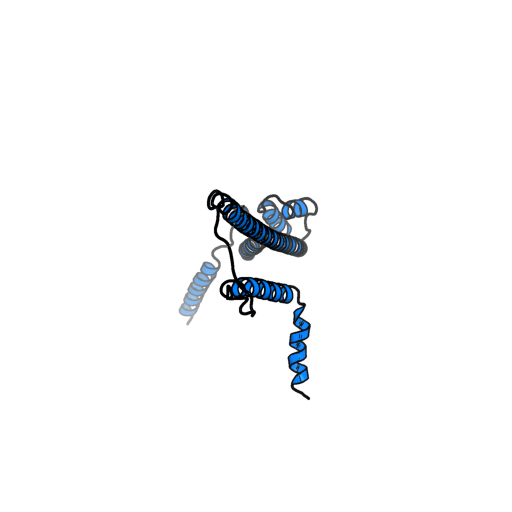 A 1 133 ? -41.563 -2.434 39.926 1.00 52.69 133 LEU A C 1
ATOM 1128 O O . LEU A 1 133 ? -42.496 -2.082 40.640 1.00 52.69 133 LEU A O 1
ATOM 1132 N N . ASP A 1 134 ? -41.574 -3.592 39.257 1.00 53.00 134 ASP A N 1
ATOM 1133 C CA . ASP A 1 134 ? -42.730 -4.510 39.247 1.00 53.00 134 ASP A CA 1
ATOM 1134 C C . ASP A 1 134 ? -43.020 -5.150 40.619 1.00 53.00 134 ASP A C 1
ATOM 1136 O O . ASP A 1 134 ? -44.115 -5.649 40.877 1.00 53.00 134 ASP A O 1
ATOM 1140 N N . LYS A 1 135 ? -42.054 -5.118 41.547 1.00 52.34 135 LYS A N 1
ATOM 1141 C CA . LYS A 1 135 ? -42.212 -5.683 42.895 1.00 52.34 135 LYS A CA 1
ATOM 1142 C C . LYS A 1 135 ? -42.824 -4.717 43.912 1.00 52.34 135 LYS A C 1
ATOM 1144 O O . LYS A 1 135 ? -43.142 -5.152 45.018 1.00 52.34 135 LYS A O 1
ATOM 1149 N N . HIS A 1 136 ? -42.981 -3.435 43.568 1.00 48.62 136 HIS A N 1
ATOM 1150 C CA . HIS A 1 136 ? -43.530 -2.429 44.483 1.00 48.62 136 HIS A CA 1
ATOM 1151 C C . HIS A 1 136 ? -45.048 -2.218 44.381 1.00 48.62 136 HIS A C 1
ATOM 1153 O O . HIS A 1 136 ? -45.599 -1.581 45.274 1.00 48.62 136 HIS A O 1
ATOM 1159 N N . ASP A 1 137 ? -45.731 -2.833 43.409 1.00 43.97 137 ASP A N 1
ATOM 1160 C CA . ASP A 1 137 ? -47.196 -2.742 43.263 1.00 43.97 137 ASP A CA 1
ATOM 1161 C C . ASP A 1 137 ? -47.988 -3.887 43.934 1.00 43.97 137 ASP A C 1
ATOM 1163 O O . ASP A 1 137 ? -49.215 -3.897 43.900 1.00 43.97 137 ASP A O 1
ATOM 1167 N N . ILE A 1 138 ? -47.327 -4.844 44.605 1.00 48.19 138 ILE A N 1
ATOM 1168 C CA . ILE A 1 138 ? -48.005 -5.987 45.269 1.00 48.19 138 ILE A CA 1
ATOM 1169 C C . ILE A 1 138 ? -48.150 -5.789 46.796 1.00 48.19 138 ILE A C 1
ATOM 1171 O O . ILE A 1 138 ? -48.741 -6.616 47.486 1.00 48.19 138 ILE A O 1
ATOM 1175 N N . THR A 1 139 ? -47.670 -4.676 47.364 1.00 44.84 139 THR A N 1
ATOM 1176 C CA . THR A 1 139 ? -47.689 -4.451 48.829 1.00 44.84 139 THR A CA 1
ATOM 1177 C C . THR A 1 139 ? -48.801 -3.506 49.301 1.00 44.84 139 THR A C 1
ATOM 1179 O O . THR A 1 139 ? -48.689 -2.888 50.358 1.00 44.84 139 THR A O 1
ATOM 1182 N N . GLY A 1 140 ? -49.892 -3.396 48.541 1.00 39.97 140 GLY A N 1
ATOM 1183 C CA . GLY A 1 140 ? -51.150 -2.806 48.997 1.00 39.97 140 GLY A CA 1
ATOM 1184 C C . GLY A 1 140 ? -52.158 -3.912 49.299 1.00 39.97 140 GLY A C 1
ATOM 1185 O O . GLY A 1 140 ? -52.573 -4.608 48.384 1.00 39.97 140 GLY A O 1
ATOM 1186 N N . HIS A 1 141 ? -52.567 -4.043 50.563 1.00 46.12 141 HIS A N 1
ATOM 1187 C CA . HIS A 1 141 ? -53.543 -5.007 51.108 1.00 46.12 141 HIS A CA 1
ATOM 1188 C C . HIS A 1 141 ? -52.993 -6.349 51.613 1.00 46.12 141 HIS A C 1
ATOM 1190 O O . HIS A 1 141 ? -53.100 -7.368 50.938 1.00 46.12 141 HIS A O 1
ATOM 1196 N N . ARG A 1 142 ? -52.585 -6.387 52.893 1.00 35.81 142 ARG A N 1
ATOM 1197 C CA . ARG A 1 142 ? -53.205 -7.305 53.873 1.00 35.81 142 ARG A CA 1
ATOM 1198 C C . ARG A 1 142 ? -52.846 -6.919 55.311 1.00 35.81 142 ARG A C 1
ATOM 1200 O O . ARG A 1 142 ? -51.744 -7.176 55.782 1.00 35.81 142 ARG A O 1
ATOM 1207 N N . GLU A 1 143 ? -53.807 -6.318 56.001 1.00 35.84 143 GLU A N 1
ATOM 1208 C CA . GLU A 1 143 ? -53.786 -6.103 57.446 1.00 35.84 143 GLU A CA 1
ATOM 1209 C C . GLU A 1 143 ? -53.916 -7.412 58.246 1.00 35.84 143 GLU A C 1
ATOM 1211 O O . GLU A 1 143 ? -54.558 -8.372 57.817 1.00 35.84 143 GLU A O 1
ATOM 1216 N N . GLN A 1 144 ? -53.332 -7.357 59.449 1.00 41.12 144 GLN A N 1
ATOM 1217 C CA . GLN A 1 144 ? -53.596 -8.150 60.656 1.00 41.12 144 GLN A CA 1
ATOM 1218 C C . GLN A 1 144 ? -53.324 -9.664 60.627 1.00 41.12 144 GLN A C 1
ATOM 1220 O O . GLN A 1 144 ? -54.066 -10.459 60.054 1.00 41.12 144 GLN A O 1
ATOM 1225 N N . ARG A 1 145 ? -52.325 -10.075 61.425 1.00 35.88 145 ARG A N 1
ATOM 1226 C CA . ARG A 1 145 ? -52.497 -10.952 62.605 1.00 35.88 145 ARG A CA 1
ATOM 1227 C C . ARG A 1 145 ? -51.213 -10.981 63.455 1.00 35.88 145 ARG A C 1
ATOM 1229 O O . ARG A 1 145 ? -50.112 -10.945 62.922 1.00 35.88 145 ARG A O 1
ATOM 1236 N N . HIS A 1 146 ? -51.398 -10.980 64.774 1.00 34.75 146 HIS A N 1
ATOM 1237 C CA . HIS A 1 146 ? -50.376 -10.888 65.821 1.00 34.75 146 HIS A CA 1
ATOM 1238 C C . HIS A 1 146 ? -49.743 -12.244 66.202 1.00 34.75 146 HIS A C 1
ATOM 1240 O O . HIS A 1 146 ? -50.403 -13.270 66.069 1.00 34.75 146 HIS A O 1
ATOM 1246 N N . ALA A 1 147 ? -48.542 -12.134 66.800 1.00 30.97 147 ALA A N 1
ATOM 1247 C CA . ALA A 1 147 ? -47.935 -12.955 67.868 1.00 30.97 147 ALA A CA 1
ATOM 1248 C C . ALA A 1 147 ? -47.420 -14.379 67.533 1.00 30.97 147 ALA A C 1
ATOM 1250 O O . ALA A 1 147 ? -48.205 -15.284 67.289 1.00 30.97 147 ALA A O 1
ATOM 1251 N N . ASP A 1 148 ? -46.091 -14.596 67.536 1.00 30.41 148 ASP A N 1
ATOM 1252 C CA . ASP A 1 148 ? -45.331 -15.118 68.699 1.00 30.41 148 ASP A CA 1
ATOM 1253 C C . ASP A 1 148 ? -43.952 -15.733 68.350 1.00 30.41 148 ASP A C 1
ATOM 1255 O O . ASP A 1 148 ? -43.774 -16.409 67.342 1.00 30.41 148 ASP A O 1
ATOM 1259 N N . MET A 1 149 ? -43.033 -15.546 69.308 1.00 29.80 149 MET A N 1
ATOM 1260 C CA . MET A 1 149 ? -41.870 -16.369 69.688 1.00 29.80 149 MET A CA 1
ATOM 1261 C C . MET A 1 149 ? -40.574 -16.423 68.857 1.00 29.80 149 MET A C 1
ATOM 1263 O O . MET A 1 149 ? -40.520 -16.504 67.637 1.00 29.80 149 MET A O 1
ATOM 1267 N N . ALA A 1 150 ? -39.496 -16.390 69.642 1.00 33.16 150 ALA A N 1
ATOM 1268 C CA . ALA A 1 150 ? -38.092 -16.282 69.296 1.00 33.16 150 ALA A CA 1
ATOM 1269 C C . ALA A 1 150 ? -37.448 -17.581 68.772 1.00 33.16 150 ALA A C 1
ATOM 1271 O O . ALA A 1 150 ? -37.969 -18.676 68.956 1.00 33.16 150 ALA A O 1
ATOM 1272 N N . THR A 1 151 ? -36.208 -17.398 68.299 1.00 31.00 151 THR A N 1
ATOM 1273 C CA . THR A 1 151 ? -35.036 -18.301 68.300 1.00 31.00 151 THR A CA 1
ATOM 1274 C C . THR A 1 151 ? -34.526 -18.854 66.958 1.00 31.00 151 THR A C 1
ATOM 1276 O O . THR A 1 151 ? -35.070 -19.767 66.356 1.00 31.00 151 THR A O 1
ATOM 1279 N N . THR A 1 1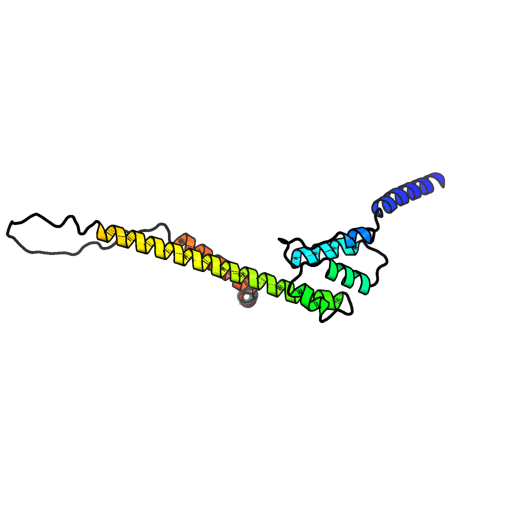52 ? -33.347 -18.311 66.616 1.00 30.83 152 THR A N 1
ATOM 1280 C CA . THR A 1 152 ? -32.093 -18.984 66.221 1.00 30.83 152 THR A CA 1
ATOM 1281 C C . THR A 1 152 ? -31.826 -19.453 64.787 1.00 30.83 152 THR A C 1
ATOM 1283 O O . THR A 1 152 ? -32.576 -20.209 64.188 1.00 30.83 152 THR A O 1
ATOM 1286 N N . HIS A 1 153 ? -30.599 -19.091 64.384 1.00 27.44 153 HIS A N 1
ATOM 1287 C CA . HIS A 1 153 ? -29.681 -19.734 63.443 1.00 27.44 153 HIS A CA 1
ATOM 1288 C C . HIS A 1 153 ? -29.909 -19.566 61.932 1.00 27.44 153 HIS A C 1
ATOM 1290 O O . HIS A 1 153 ? -30.623 -20.306 61.271 1.00 27.44 153 HIS A O 1
ATOM 1296 N N . GLU A 1 154 ? -29.204 -18.567 61.389 1.00 37.66 154 GLU A N 1
ATOM 1297 C CA . GLU A 1 154 ? -28.023 -18.786 60.540 1.00 37.66 154 GLU A CA 1
ATOM 1298 C C . GLU A 1 154 ? -27.980 -20.120 59.782 1.00 37.66 154 GLU A C 1
ATOM 1300 O O . GLU A 1 154 ? -27.515 -21.114 60.322 1.00 37.66 154 GLU A O 1
ATOM 1305 N N . GLU A 1 155 ? -28.364 -20.106 58.502 1.00 31.42 155 GLU A N 1
ATOM 1306 C CA . GLU A 1 155 ? -27.649 -20.853 57.465 1.00 31.42 155 GLU A CA 1
ATOM 1307 C C . GLU A 1 155 ? -28.029 -20.403 56.039 1.00 31.42 155 GLU A C 1
ATOM 1309 O O . GLU A 1 155 ? -29.194 -20.322 55.657 1.00 31.42 155 GLU A O 1
ATOM 1314 N N . ARG A 1 156 ? -26.975 -20.210 55.236 1.00 33.09 156 ARG A N 1
ATOM 1315 C CA . ARG A 1 156 ? -26.916 -20.350 53.767 1.00 33.09 156 ARG A CA 1
ATOM 1316 C C . ARG A 1 156 ? -27.367 -19.183 52.892 1.00 33.09 156 ARG A C 1
ATOM 1318 O O . ARG A 1 156 ? -28.243 -19.251 52.036 1.00 33.09 156 ARG A O 1
ATOM 1325 N N . SER A 1 157 ? -26.518 -18.165 52.984 1.00 37.16 157 SER A N 1
ATOM 1326 C CA . SER A 1 157 ? -25.811 -17.594 51.832 1.00 37.16 157 SER A CA 1
ATOM 1327 C C . SER A 1 157 ? -25.462 -18.629 50.738 1.00 37.16 157 SER A C 1
ATOM 1329 O O . SER A 1 157 ? -24.961 -19.709 51.042 1.00 37.16 157 SER A O 1
ATOM 1331 N N . LYS A 1 158 ? -25.629 -18.199 49.479 1.00 43.69 158 LYS A N 1
ATOM 1332 C CA . LYS A 1 158 ? -24.954 -18.663 48.248 1.00 43.69 158 LYS A CA 1
ATOM 1333 C C . LYS A 1 158 ? -25.334 -20.039 47.670 1.00 43.69 158 LYS A C 1
ATOM 1335 O O . LYS A 1 158 ? -24.868 -21.085 48.095 1.00 43.69 158 LYS A O 1
ATOM 1340 N N . LYS A 1 159 ? -26.055 -19.978 46.546 1.00 35.38 159 LYS A N 1
ATOM 1341 C CA . LYS A 1 159 ? -25.878 -20.865 45.382 1.00 35.38 159 LYS A CA 1
ATOM 1342 C C . LYS A 1 159 ? -25.764 -19.951 44.155 1.00 35.38 159 LYS A C 1
ATOM 1344 O O . LYS A 1 159 ? -26.756 -19.406 43.687 1.00 35.38 159 LYS A O 1
ATOM 1349 N N . GLU A 1 160 ? -24.580 -19.380 43.949 1.00 40.78 160 GLU A N 1
ATOM 1350 C CA . GLU A 1 160 ? -23.662 -19.776 42.869 1.00 40.78 160 GLU A CA 1
ATOM 1351 C C . GLU A 1 160 ? -24.344 -19.843 41.495 1.00 40.78 160 GLU A C 1
ATOM 1353 O O . GLU A 1 160 ? -24.775 -20.885 41.013 1.00 40.78 160 GLU A O 1
ATOM 1358 N N . LYS A 1 161 ? -24.402 -18.662 40.863 1.00 41.28 161 LYS A N 1
ATOM 1359 C CA . LYS A 1 161 ? -24.272 -18.497 39.414 1.00 41.28 161 LYS A CA 1
ATOM 1360 C C . LYS A 1 161 ? -22.868 -18.973 39.032 1.00 41.28 161 LYS A C 1
ATOM 1362 O O . LYS A 1 161 ? -21.922 -18.207 39.166 1.00 41.28 161 LYS A O 1
ATOM 1367 N N . SER A 1 162 ? -22.728 -20.208 38.573 1.00 45.28 162 SER A N 1
ATOM 1368 C CA . SER A 1 162 ? -21.453 -20.757 38.100 1.00 45.28 162 SER A CA 1
ATOM 1369 C C . SER A 1 162 ? -21.539 -21.194 36.641 1.00 45.28 162 SER A C 1
ATOM 1371 O O . SER A 1 162 ? -21.234 -22.325 36.306 1.00 45.28 162 SER A O 1
ATOM 1373 N N . THR A 1 163 ? -21.940 -20.297 35.742 1.00 46.84 163 THR A N 1
ATOM 1374 C CA . THR A 1 163 ? -21.719 -20.491 34.298 1.00 46.84 163 THR A CA 1
ATOM 1375 C C . THR A 1 163 ? -21.714 -19.128 33.615 1.00 46.84 163 THR A C 1
ATOM 1377 O O . THR A 1 163 ? -22.770 -18.595 33.277 1.00 46.84 163 THR A O 1
ATOM 1380 N N . GLY A 1 164 ? -20.536 -18.522 33.457 1.00 43.25 164 GLY A N 1
ATOM 1381 C CA . GLY A 1 164 ? -20.394 -17.323 32.626 1.00 43.25 164 GLY A CA 1
ATOM 1382 C C . GLY A 1 164 ? -19.075 -16.564 32.762 1.00 43.25 164 GLY A C 1
ATOM 1383 O O . GLY A 1 164 ? -18.680 -15.908 31.806 1.00 43.25 164 GLY A O 1
ATOM 1384 N N . GLN A 1 165 ? -18.385 -16.667 33.903 1.00 43.84 165 GLN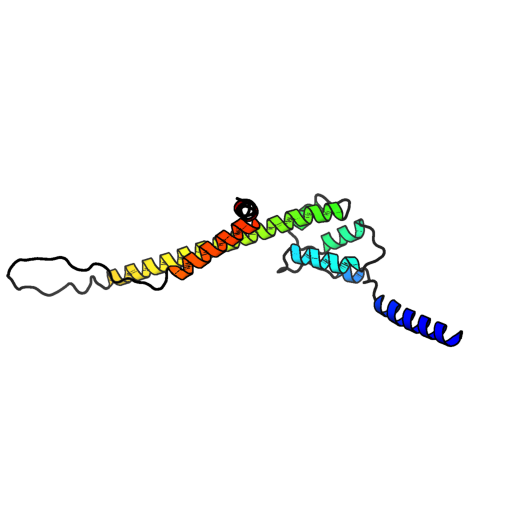 A N 1
ATOM 1385 C CA . GLN A 1 165 ? -17.150 -15.907 34.155 1.00 43.84 165 GLN A CA 1
ATOM 1386 C C . GLN A 1 165 ? -15.915 -16.499 33.447 1.00 43.84 165 GLN A C 1
ATOM 1388 O O . GLN A 1 165 ? -15.078 -15.742 32.966 1.00 43.84 165 GLN A O 1
ATOM 1393 N N . ASP A 1 166 ? -15.851 -17.822 33.263 1.00 49.16 166 ASP A N 1
ATOM 1394 C CA . ASP A 1 166 ? -14.657 -18.488 32.707 1.00 49.16 166 ASP A CA 1
ATOM 1395 C C . ASP A 1 166 ? -14.389 -18.185 31.227 1.00 49.16 166 ASP A C 1
ATOM 1397 O O . ASP A 1 166 ? -13.241 -18.186 30.785 1.00 49.16 166 ASP A O 1
ATOM 1401 N N . THR A 1 167 ? -15.422 -17.892 30.435 1.00 54.97 167 THR A N 1
ATOM 1402 C CA . THR A 1 167 ? -15.225 -17.582 29.011 1.00 54.97 167 THR A CA 1
ATOM 1403 C C . THR A 1 167 ? -14.610 -16.202 28.807 1.00 54.97 167 THR A C 1
ATOM 1405 O O . THR A 1 167 ? -13.757 -16.038 27.942 1.00 54.97 167 THR A O 1
ATOM 1408 N N . GLU A 1 168 ? -15.019 -15.205 29.594 1.00 55.22 168 GLU A N 1
ATOM 1409 C CA . GLU A 1 168 ? -14.573 -13.817 29.419 1.00 55.22 168 GLU A CA 1
ATOM 1410 C C . GLU A 1 168 ? -13.126 -13.625 29.898 1.00 55.22 168 GLU A C 1
ATOM 1412 O O . GLU A 1 168 ? -12.337 -12.969 29.214 1.00 55.22 168 GLU A O 1
ATOM 1417 N N . GLU A 1 169 ? -12.736 -14.274 30.999 1.00 58.69 169 GLU A N 1
ATOM 1418 C CA . GLU A 1 169 ? -11.351 -14.251 31.487 1.00 58.69 169 GLU A CA 1
ATOM 1419 C C . GLU A 1 169 ? -10.392 -14.988 30.544 1.00 58.69 169 GLU A C 1
ATOM 1421 O O . GLU A 1 169 ? -9.285 -14.507 30.297 1.00 58.69 169 GLU A O 1
ATOM 1426 N N . TYR A 1 170 ? -10.833 -16.092 29.926 1.00 64.62 170 TYR A N 1
ATOM 1427 C CA . TYR A 1 170 ? -10.042 -16.819 28.930 1.00 64.62 170 TYR A CA 1
ATOM 1428 C C . TYR A 1 170 ? -9.704 -15.954 27.707 1.00 64.62 170 TYR A C 1
ATOM 1430 O O . TYR A 1 170 ? -8.558 -15.948 27.252 1.00 64.62 170 TYR A O 1
ATOM 1438 N N . PHE A 1 171 ? -10.669 -15.188 27.181 1.00 75.50 171 PHE A N 1
ATOM 1439 C CA . PHE A 1 171 ? -10.420 -14.321 26.024 1.00 75.50 171 PHE A CA 1
ATOM 1440 C C . PHE A 1 171 ? -9.508 -13.142 26.364 1.00 75.50 171 PHE A C 1
ATOM 1442 O O . PHE A 1 171 ? -8.625 -12.821 25.569 1.00 75.50 171 PHE A O 1
ATOM 1449 N N . LEU A 1 172 ? -9.678 -12.535 27.542 1.00 79.56 172 LEU A N 1
ATOM 1450 C CA . LEU A 1 172 ? -8.813 -11.449 28.005 1.00 79.56 172 LEU A CA 1
ATOM 1451 C C . LEU A 1 172 ? -7.379 -11.934 28.232 1.00 79.56 172 LEU A C 1
ATOM 1453 O O . LEU A 1 172 ? -6.436 -11.304 27.755 1.00 79.56 172 LEU A O 1
ATOM 1457 N N . LEU A 1 173 ? -7.212 -13.086 28.883 1.00 81.81 173 LEU A N 1
ATOM 1458 C CA . LEU A 1 173 ? -5.903 -13.681 29.131 1.00 81.81 173 LEU A CA 1
ATOM 1459 C C . LEU A 1 173 ? -5.210 -14.085 27.824 1.00 81.81 173 LEU A C 1
ATOM 1461 O O . LEU A 1 173 ? -4.033 -13.788 27.630 1.00 81.81 173 LEU A O 1
ATOM 1465 N N . LYS A 1 174 ? -5.942 -14.707 26.893 1.00 81.56 174 LYS A N 1
ATOM 1466 C CA . LYS A 1 174 ? -5.420 -15.062 25.566 1.00 81.56 174 LYS A CA 1
ATOM 1467 C C . LYS A 1 174 ? -4.966 -13.823 24.791 1.00 81.56 174 LYS A C 1
ATOM 1469 O O . LYS A 1 174 ? -3.882 -13.835 24.212 1.00 81.56 174 LYS A O 1
ATOM 1474 N N . HIS A 1 175 ? -5.768 -12.759 24.801 1.00 80.00 175 HIS A N 1
ATOM 1475 C CA . HIS A 1 175 ? -5.447 -11.513 24.105 1.00 80.00 175 HIS A CA 1
ATOM 1476 C C . HIS A 1 175 ? -4.217 -10.820 24.707 1.00 80.00 175 HIS A C 1
ATOM 1478 O O . HIS A 1 175 ? -3.354 -10.335 23.977 1.00 80.00 175 HIS A O 1
ATOM 1484 N N . GLU A 1 176 ? -4.096 -10.832 26.034 1.00 84.88 176 GLU A N 1
ATOM 1485 C CA . GLU A 1 176 ? -2.956 -10.240 26.731 1.00 84.88 176 GLU A CA 1
ATOM 1486 C C . GLU A 1 176 ? -1.655 -11.011 26.469 1.00 84.88 176 GLU A C 1
ATOM 1488 O O . GLU A 1 176 ? -0.612 -10.404 26.215 1.00 84.88 176 GLU A O 1
ATOM 1493 N N . ILE A 1 177 ? -1.715 -12.345 26.427 1.00 82.56 177 ILE A N 1
ATOM 1494 C CA . ILE A 1 177 ? -0.571 -13.181 26.042 1.00 82.56 177 ILE A CA 1
ATOM 1495 C C . ILE A 1 177 ? -0.140 -12.870 24.600 1.00 82.56 177 ILE A C 1
ATOM 1497 O O . ILE A 1 177 ? 1.042 -12.639 24.349 1.00 82.56 177 ILE A O 1
ATOM 1501 N N . GLU A 1 178 ? -1.078 -12.801 23.651 1.00 80.12 178 GLU A N 1
ATOM 1502 C CA . GLU A 1 178 ? -0.776 -12.468 22.250 1.00 80.12 178 GLU A CA 1
ATOM 1503 C C . GLU A 1 178 ? -0.142 -11.076 22.103 1.00 80.12 178 GLU A C 1
ATOM 1505 O O . GLU A 1 178 ? 0.816 -10.904 21.342 1.00 80.12 178 GLU A O 1
ATOM 1510 N N . ARG A 1 179 ? -0.636 -10.087 22.857 1.00 89.69 179 ARG A N 1
ATOM 1511 C CA . ARG A 1 179 ? -0.096 -8.722 22.891 1.00 89.69 179 ARG A CA 1
ATOM 1512 C C . ARG A 1 179 ? 1.352 -8.707 23.379 1.00 89.69 179 ARG A C 1
ATOM 1514 O O . ARG A 1 179 ? 2.208 -8.093 22.740 1.00 89.69 179 ARG A O 1
ATOM 1521 N N . LEU A 1 180 ? 1.637 -9.400 24.480 1.00 87.44 180 LEU A N 1
ATOM 1522 C CA . LEU A 1 180 ? 2.974 -9.464 25.070 1.00 87.44 180 LEU A CA 1
ATOM 1523 C C . LEU A 1 180 ? 3.978 -10.197 24.166 1.00 87.44 180 LEU A C 1
ATOM 1525 O O . LEU A 1 180 ? 5.143 -9.800 24.119 1.00 87.44 180 LEU A O 1
ATOM 1529 N N . ILE A 1 181 ? 3.541 -11.219 23.417 1.00 81.69 181 ILE A N 1
ATOM 1530 C CA . ILE A 1 181 ? 4.388 -11.918 22.434 1.00 81.69 181 ILE A CA 1
ATOM 1531 C C . ILE A 1 181 ? 4.758 -10.971 21.294 1.00 81.69 181 ILE A C 1
ATOM 1533 O O . ILE A 1 181 ? 5.937 -10.822 20.981 1.00 81.69 181 ILE A O 1
ATOM 1537 N N . LYS A 1 182 ? 3.770 -10.286 20.703 1.00 73.94 182 LYS A N 1
ATOM 1538 C CA . LYS A 1 182 ? 3.998 -9.348 19.590 1.00 73.94 182 LYS A CA 1
ATOM 1539 C C . LYS A 1 182 ? 4.918 -8.189 19.971 1.00 73.94 182 LYS A C 1
ATOM 1541 O O . LYS A 1 182 ? 5.653 -7.689 19.130 1.00 73.94 182 LYS A O 1
ATOM 1546 N N . GLN A 1 183 ? 4.882 -7.773 21.233 1.00 76.12 183 GLN A N 1
ATOM 1547 C CA . GLN A 1 183 ? 5.737 -6.714 21.765 1.00 76.12 183 GLN A CA 1
ATOM 1548 C C . GLN A 1 183 ? 7.106 -7.214 22.262 1.00 76.12 183 GLN A C 1
ATOM 1550 O O . GLN A 1 183 ? 7.910 -6.411 22.727 1.00 76.12 183 GLN A O 1
ATOM 1555 N N . GLY A 1 184 ? 7.385 -8.520 22.189 1.00 83.94 184 GLY A N 1
ATOM 1556 C CA . GLY A 1 184 ? 8.671 -9.103 22.582 1.00 83.94 184 GLY A CA 1
ATOM 1557 C C . GLY A 1 184 ? 8.916 -9.187 24.095 1.00 83.94 184 GLY A C 1
ATOM 1558 O O . GLY A 1 184 ? 9.987 -9.619 24.515 1.00 83.94 184 GLY A O 1
ATOM 1559 N N . TYR A 1 185 ? 7.936 -8.845 24.939 1.00 83.69 185 TYR A N 1
ATOM 1560 C CA . TYR A 1 185 ? 8.086 -8.850 26.404 1.00 83.69 185 TYR A CA 1
ATOM 1561 C C . TYR A 1 185 ? 8.268 -10.252 27.008 1.00 83.69 185 TYR A C 1
ATOM 1563 O O . TYR A 1 185 ? 8.713 -10.385 28.150 1.00 83.69 185 TYR A O 1
ATOM 1571 N N . LEU A 1 186 ? 7.941 -11.302 26.249 1.00 78.81 186 LEU A N 1
ATOM 1572 C CA . LEU A 1 186 ? 8.085 -12.696 26.673 1.00 78.81 186 LEU A CA 1
ATOM 1573 C C . LEU A 1 186 ? 9.434 -13.336 26.306 1.00 78.81 186 LEU A C 1
ATOM 1575 O O . LEU A 1 186 ? 9.699 -14.453 26.748 1.00 78.81 186 LEU A O 1
ATOM 1579 N N . GLN A 1 187 ? 10.310 -12.640 25.569 1.00 74.88 187 GLN A N 1
ATOM 1580 C CA . GLN A 1 187 ? 11.603 -13.184 25.128 1.00 74.88 187 GLN A CA 1
ATOM 1581 C C . GLN A 1 187 ? 12.486 -13.624 26.313 1.00 74.88 187 GLN A C 1
ATOM 1583 O O . GLN A 1 187 ? 13.093 -14.691 26.280 1.00 74.88 187 GLN A O 1
ATOM 1588 N N . GLN A 1 188 ? 12.459 -12.859 27.410 1.00 70.69 188 GLN A N 1
ATOM 1589 C CA . GLN A 1 188 ? 13.203 -13.127 28.651 1.00 70.69 188 GLN A CA 1
ATOM 1590 C C . GLN A 1 188 ? 12.856 -14.468 29.330 1.00 70.69 188 GLN A C 1
ATOM 1592 O O . GLN A 1 188 ? 13.669 -15.017 30.069 1.00 70.69 188 GLN A O 1
ATOM 1597 N N . PHE A 1 189 ? 11.668 -15.025 29.071 1.00 69.06 189 PHE A N 1
ATOM 1598 C CA . PHE A 1 189 ? 11.227 -16.301 29.648 1.00 69.06 189 PHE A CA 1
ATOM 1599 C C . PHE A 1 189 ? 11.581 -17.510 28.770 1.00 69.06 189 PHE A C 1
ATOM 1601 O O . PHE A 1 189 ? 11.514 -18.650 29.231 1.00 69.06 189 PHE A O 1
ATOM 1608 N N . ILE A 1 190 ? 11.982 -17.280 27.515 1.00 64.69 190 ILE A N 1
ATOM 1609 C CA . ILE A 1 190 ? 12.472 -18.326 26.607 1.00 64.69 190 ILE A CA 1
ATOM 1610 C C . ILE A 1 190 ? 13.911 -18.703 26.990 1.00 64.69 190 ILE A C 1
ATOM 1612 O O . ILE A 1 190 ? 14.236 -19.889 27.079 1.00 64.69 190 ILE A O 1
ATOM 1616 N N . ASP A 1 191 ? 14.735 -17.707 27.328 1.00 57.62 191 ASP A N 1
ATOM 1617 C CA . ASP A 1 191 ? 16.143 -17.897 27.705 1.00 57.62 191 ASP A CA 1
ATOM 1618 C C . ASP A 1 191 ? 16.319 -18.544 29.092 1.00 57.62 191 ASP A C 1
ATOM 1620 O O . ASP A 1 191 ? 17.300 -19.253 29.339 1.00 57.62 191 ASP A O 1
ATOM 1624 N N . HIS A 1 192 ? 15.342 -18.383 29.991 1.00 53.59 192 HIS A N 1
ATOM 1625 C CA . HIS A 1 192 ? 15.381 -18.969 31.337 1.00 53.59 192 HIS A CA 1
ATOM 1626 C C . HIS A 1 192 ? 15.187 -20.501 31.338 1.00 53.59 192 HIS A C 1
ATOM 1628 O O . HIS A 1 192 ? 15.668 -21.189 32.236 1.00 53.59 192 HIS A O 1
ATOM 1634 N N . LYS A 1 193 ? 14.568 -21.075 30.290 1.00 52.00 193 LYS A N 1
ATOM 1635 C CA . LYS A 1 193 ? 14.370 -22.536 30.144 1.00 52.00 193 LYS A CA 1
ATOM 1636 C C . LYS A 1 193 ? 15.608 -23.308 29.666 1.00 52.00 193 LYS A C 1
ATOM 1638 O O . LYS A 1 193 ? 15.590 -24.545 29.634 1.00 52.00 193 LYS A O 1
ATOM 1643 N N . VAL A 1 194 ? 16.662 -22.604 29.251 1.00 51.66 194 VAL A N 1
ATOM 1644 C CA . VAL A 1 194 ? 17.949 -23.210 28.869 1.00 51.66 194 VAL A CA 1
ATOM 1645 C C . VAL A 1 194 ? 18.914 -23.243 30.057 1.00 51.66 194 VAL A C 1
ATOM 1647 O O . VAL A 1 194 ? 19.701 -24.178 30.159 1.00 51.66 194 VAL A O 1
ATOM 1650 N N . ARG A 1 195 ? 18.810 -22.289 30.993 1.00 49.75 195 ARG A N 1
ATOM 1651 C CA . ARG A 1 195 ? 19.723 -22.180 32.142 1.00 49.75 195 ARG A CA 1
ATOM 1652 C C . ARG A 1 195 ? 19.350 -23.072 33.335 1.00 49.75 195 ARG A C 1
ATOM 1654 O O . ARG A 1 195 ? 20.246 -23.601 33.969 1.00 49.75 195 ARG A O 1
ATOM 1661 N N . GLU A 1 196 ? 18.067 -23.358 33.560 1.00 51.50 196 GLU A N 1
ATOM 1662 C CA . GLU A 1 196 ? 17.620 -24.267 34.643 1.00 51.50 196 GLU A CA 1
ATOM 1663 C C . GLU A 1 196 ? 17.722 -25.770 34.307 1.00 51.50 196 GLU A C 1
ATOM 1665 O O . GLU A 1 196 ? 17.233 -26.612 35.051 1.00 51.50 196 GLU A O 1
ATOM 1670 N N . ARG A 1 197 ? 18.324 -26.143 33.168 1.00 52.06 197 ARG A N 1
ATOM 1671 C CA . ARG A 1 197 ? 18.583 -27.553 32.808 1.00 52.06 197 ARG A CA 1
ATOM 1672 C C . ARG A 1 197 ? 20.059 -27.952 32.891 1.00 52.06 197 ARG A C 1
ATOM 1674 O O . ARG A 1 197 ? 20.406 -29.035 32.425 1.00 52.06 197 ARG A O 1
ATOM 1681 N N . GLN A 1 198 ? 20.919 -27.092 33.439 1.00 48.03 198 GLN A N 1
ATOM 1682 C CA . GLN A 1 198 ? 22.352 -27.365 33.612 1.00 48.03 198 GLN A CA 1
ATOM 1683 C C . GLN A 1 198 ? 22.866 -27.184 35.052 1.00 48.03 198 GLN A C 1
ATOM 1685 O O . GLN A 1 198 ? 24.074 -27.254 35.260 1.00 48.03 198 GLN A O 1
ATOM 1690 N N . GLU A 1 199 ? 21.978 -27.035 36.035 1.00 39.22 199 GLU A N 1
ATOM 1691 C CA . GLU A 1 199 ? 22.282 -27.128 37.474 1.00 39.22 199 GLU A CA 1
ATOM 1692 C C . GLU A 1 199 ? 21.324 -28.128 38.128 1.00 39.22 199 GLU A C 1
ATOM 1694 O O . GLU A 1 199 ? 21.785 -28.893 39.004 1.00 39.22 199 GLU A O 1
#

Organism: NCBI:txid168488

Sequence (199 aa):
MHRGLVQFMRKFEYHFASKRKYAKYVAHLFSIRQKEDENLRFFVDHFNDEALDVQGYTNEIKINLMINALKMGPFADALIRDRPSDMEELMVIAQKYIYAEEMNELKREERRVQKQLKDKAQERNQSSRNDRLDKHDITGHREQRHADMATTHEERSKKEKSTGQDTEEYFLLKHEIERLIKQGYLQQFIDHKVRERQE

Secondary structure (DSSP, 8-state):
-HHHHHHHHHHHHHHHHHHT-----HHHHTT----TT--HHHHHHHHHHHHHT-TT--HHHHHHHHHHHSPSSHHHHHHHHS--SSHHHHHHHHHHHHHHHHHHHHHHHHHHHHHHHHHHHHHHHHHHHHHHHTTSSS-S----------------------SSHHHHHHHHHHHHHHHHHHTTTTHHHHHHHHHTT--